Protein AF-A0A699Q9P1-F1 (afdb_monomer_lite)

Radius of gyration: 49.8 Å; chains: 1; bounding box: 109×55×122 Å

Secondary structure (DSSP, 8-state):
--HHHHHHHHHHHHHHHHHHHHHHHHHHHHHHHHHHHHHHHHHHHHHHHHHHHHHHHHHHHHHHHHHHHHH-HHHHHHHHHHHHHHHHHHHHHHHHHHHHHHHHHHHHHHHHHHHHHHHHHHHT--S---GGGSTT--THHHHHHHHHHHHHTT---HHHHHHHH-TTHHHHHHHHS--GGG--------PPPPPP---------------PPP------PPPPPPP-

Structure (mmCIF, N/CA/C/O backbone):
data_AF-A0A699Q9P1-F1
#
_entry.id   AF-A0A699Q9P1-F1
#
loop_
_atom_site.group_PDB
_atom_site.id
_atom_site.type_symbol
_atom_site.label_atom_id
_atom_site.label_alt_id
_atom_site.label_comp_id
_atom_site.label_asym_id
_atom_site.label_entity_id
_atom_site.label_seq_id
_atom_site.pdbx_PDB_ins_code
_atom_site.Cartn_x
_atom_site.Cartn_y
_atom_site.Cartn_z
_atom_site.occupancy
_atom_site.B_iso_or_equiv
_atom_site.auth_seq_id
_atom_site.auth_comp_id
_atom_site.auth_asym_id
_atom_site.auth_atom_id
_atom_site.pdbx_PDB_model_num
ATOM 1 N N . MET A 1 1 ? 78.194 -7.731 -48.688 1.00 74.50 1 MET A N 1
ATOM 2 C CA . MET A 1 1 ? 76.832 -7.588 -48.138 1.00 74.50 1 MET A CA 1
ATOM 3 C C . MET A 1 1 ? 76.188 -8.948 -48.194 1.00 74.50 1 MET A C 1
ATOM 5 O O . MET A 1 1 ? 76.372 -9.632 -49.192 1.00 74.50 1 MET A O 1
ATOM 9 N N . ASP A 1 2 ? 75.537 -9.348 -47.113 1.00 91.62 2 ASP A N 1
ATOM 10 C CA . ASP A 1 2 ? 74.905 -10.655 -47.005 1.00 91.62 2 ASP A CA 1
ATOM 11 C C . ASP A 1 2 ? 73.548 -10.631 -47.725 1.00 91.62 2 ASP A C 1
ATOM 13 O O . ASP A 1 2 ? 72.682 -9.820 -47.394 1.00 91.62 2 ASP A O 1
ATOM 17 N N . VAL A 1 3 ? 73.399 -11.457 -48.761 1.00 90.62 3 VAL A N 1
ATOM 18 C CA . VAL A 1 3 ? 72.190 -11.511 -49.599 1.00 90.62 3 VAL A CA 1
ATOM 19 C C . VAL A 1 3 ? 71.023 -12.133 -48.826 1.00 90.62 3 VAL A C 1
ATOM 21 O O . VAL A 1 3 ? 69.879 -11.730 -49.026 1.00 90.62 3 VAL A O 1
ATOM 24 N N . GLU A 1 4 ? 71.303 -13.045 -47.892 1.00 93.81 4 GLU A N 1
ATOM 25 C CA . GLU A 1 4 ? 70.278 -13.689 -47.063 1.00 93.81 4 GLU A CA 1
ATOM 26 C C . GLU A 1 4 ? 69.641 -12.694 -46.084 1.00 93.81 4 GLU A C 1
ATOM 28 O O . GLU A 1 4 ? 68.440 -12.746 -45.815 1.00 93.81 4 GLU A O 1
ATOM 33 N N . LEU A 1 5 ? 70.429 -11.727 -45.601 1.00 93.56 5 LEU A N 1
ATOM 34 C CA . LEU A 1 5 ? 69.945 -10.682 -44.702 1.00 93.56 5 LEU A CA 1
ATOM 35 C C . LEU A 1 5 ? 68.975 -9.714 -45.401 1.00 93.56 5 LEU A C 1
ATOM 37 O O . LEU A 1 5 ? 68.011 -9.261 -44.781 1.00 93.56 5 LEU A O 1
ATOM 41 N N . LEU A 1 6 ? 69.211 -9.410 -46.682 1.00 92.81 6 LEU A N 1
ATOM 42 C CA . LEU A 1 6 ? 68.336 -8.538 -47.470 1.00 92.81 6 LEU A CA 1
ATOM 43 C C . LEU A 1 6 ? 66.999 -9.226 -47.793 1.00 92.81 6 LEU A C 1
ATOM 45 O O . LEU A 1 6 ? 65.947 -8.625 -47.584 1.00 92.81 6 LEU A O 1
ATOM 49 N N . ASP A 1 7 ? 67.029 -10.502 -48.196 1.00 95.25 7 ASP A N 1
ATOM 50 C CA . ASP A 1 7 ? 65.813 -11.298 -48.442 1.00 95.25 7 ASP A CA 1
ATOM 51 C C . ASP A 1 7 ? 64.940 -11.414 -47.181 1.00 95.25 7 ASP A C 1
ATOM 53 O O . ASP A 1 7 ? 63.718 -11.236 -47.225 1.00 95.25 7 ASP A O 1
ATOM 57 N N . LEU A 1 8 ? 65.565 -11.628 -46.017 1.00 95.31 8 LEU A N 1
ATOM 58 C CA . LEU A 1 8 ? 64.851 -11.673 -44.744 1.00 95.31 8 LEU A CA 1
ATOM 59 C C . LEU A 1 8 ? 64.181 -10.333 -44.412 1.00 95.31 8 LEU A C 1
ATOM 61 O O . LEU A 1 8 ? 63.031 -10.323 -43.965 1.00 95.31 8 LEU A O 1
ATOM 65 N N . HIS A 1 9 ? 64.875 -9.214 -44.626 1.00 94.56 9 HIS A N 1
ATOM 66 C CA . HIS A 1 9 ? 64.332 -7.880 -44.380 1.00 94.56 9 HIS A CA 1
ATOM 67 C C . HIS A 1 9 ? 63.106 -7.600 -45.256 1.00 94.56 9 HIS A C 1
ATOM 69 O O . HIS A 1 9 ? 62.054 -7.210 -44.740 1.00 94.56 9 HIS A O 1
ATOM 75 N N . ASP A 1 10 ? 63.202 -7.872 -46.556 1.00 95.25 10 ASP A N 1
ATOM 76 C CA . ASP A 1 10 ? 62.109 -7.641 -47.501 1.00 95.25 10 ASP A CA 1
ATOM 77 C C . ASP A 1 10 ? 60.904 -8.537 -47.193 1.00 95.25 10 ASP A C 1
ATOM 79 O O . ASP A 1 10 ? 59.753 -8.089 -47.220 1.00 95.25 10 ASP A O 1
ATOM 83 N N . ARG A 1 11 ? 61.149 -9.788 -46.786 1.00 96.94 11 ARG A N 1
ATOM 84 C CA . ARG A 1 11 ? 60.097 -10.706 -46.334 1.00 96.94 11 ARG A CA 1
ATOM 85 C C . ARG A 1 11 ? 59.413 -10.225 -45.058 1.00 96.94 11 ARG A C 1
ATOM 87 O O . ARG A 1 11 ? 58.190 -10.339 -44.945 1.00 96.94 11 ARG A O 1
ATOM 94 N N . CYS A 1 12 ? 60.174 -9.710 -44.095 1.00 96.94 12 CYS A N 1
ATOM 95 C CA . CYS A 1 12 ? 59.629 -9.117 -42.875 1.00 96.94 12 CYS A CA 1
ATOM 96 C C . CYS A 1 12 ? 58.781 -7.882 -43.195 1.00 96.94 12 CYS A C 1
ATOM 98 O O . CYS A 1 12 ? 57.658 -7.780 -42.701 1.00 96.94 12 CYS A O 1
ATOM 100 N N . TYR A 1 13 ? 59.257 -7.004 -44.079 1.00 96.44 13 TYR A N 1
ATOM 101 C CA . TYR A 1 13 ? 58.511 -5.827 -44.518 1.00 96.44 13 TYR A CA 1
ATOM 102 C C . TYR A 1 13 ? 57.201 -6.205 -45.227 1.00 96.44 13 TYR A C 1
ATOM 104 O O . TYR A 1 13 ? 56.139 -5.686 -44.887 1.00 96.44 13 TYR A O 1
ATOM 112 N N . ALA A 1 14 ? 57.233 -7.174 -46.146 1.00 96.38 14 ALA A N 1
ATOM 113 C CA . ALA A 1 14 ? 56.033 -7.646 -46.836 1.00 96.38 14 ALA A CA 1
ATOM 114 C C . ALA A 1 14 ? 54.988 -8.222 -45.864 1.00 96.38 14 ALA A C 1
ATOM 116 O O . ALA A 1 14 ? 53.796 -7.937 -45.990 1.00 96.38 14 ALA A O 1
ATOM 117 N N . ARG A 1 15 ? 55.420 -8.997 -44.859 1.00 97.12 15 ARG A N 1
ATOM 118 C CA . ARG A 1 15 ? 54.525 -9.504 -43.805 1.00 97.12 15 ARG A CA 1
ATOM 119 C C . ARG A 1 15 ? 53.929 -8.372 -42.975 1.00 97.12 15 ARG A C 1
ATOM 121 O O . ARG A 1 15 ? 52.737 -8.421 -42.682 1.00 97.12 15 ARG A O 1
ATOM 128 N N . GLN A 1 16 ? 54.730 -7.364 -42.636 1.00 97.62 16 GLN A N 1
ATOM 129 C CA . GLN A 1 16 ? 54.267 -6.206 -41.879 1.00 97.62 16 GLN A CA 1
ATOM 130 C C . GLN A 1 16 ? 53.155 -5.463 -42.627 1.00 97.62 16 GLN A C 1
ATOM 132 O O . GLN A 1 16 ? 52.097 -5.223 -42.056 1.00 97.62 16 GLN A O 1
ATOM 137 N N . VAL A 1 17 ? 53.334 -5.204 -43.926 1.00 97.19 17 VAL A N 1
ATOM 138 C CA . VAL A 1 17 ? 52.323 -4.529 -44.758 1.00 97.19 17 VAL A CA 1
ATOM 139 C C . VAL A 1 17 ? 51.002 -5.307 -44.796 1.00 97.19 17 VAL A C 1
ATOM 141 O O . VAL A 1 17 ? 49.931 -4.705 -44.741 1.00 97.19 17 VAL A O 1
ATOM 144 N N . VAL A 1 18 ? 51.047 -6.642 -44.863 1.00 97.25 18 VAL A N 1
ATOM 145 C CA . VAL A 1 18 ? 49.830 -7.475 -44.826 1.00 97.25 18 VAL A CA 1
ATOM 146 C C . VAL A 1 18 ? 49.111 -7.345 -43.482 1.00 97.25 18 VAL A C 1
ATOM 148 O O . VAL A 1 18 ? 47.893 -7.168 -43.464 1.00 97.25 18 VAL A O 1
ATOM 151 N N . VAL A 1 19 ? 49.849 -7.392 -42.369 1.00 97.50 19 VAL A N 1
ATOM 152 C CA . VAL A 1 19 ? 49.277 -7.244 -41.021 1.00 97.50 19 VAL A CA 1
ATOM 153 C C . VAL A 1 19 ? 48.689 -5.847 -40.824 1.00 97.50 19 VAL A C 1
ATOM 155 O O . VAL A 1 19 ? 47.551 -5.731 -40.378 1.00 97.50 19 VAL A O 1
ATOM 158 N N . ASP A 1 20 ? 49.410 -4.794 -41.206 1.00 97.44 20 ASP A N 1
ATOM 159 C CA . ASP A 1 20 ? 48.948 -3.409 -41.064 1.00 97.44 20 ASP A CA 1
ATOM 160 C C . ASP A 1 20 ? 47.673 -3.154 -41.875 1.00 97.44 20 ASP A C 1
ATOM 162 O O . ASP A 1 20 ? 46.752 -2.485 -41.402 1.00 97.44 20 ASP A O 1
ATOM 166 N N . ASN A 1 21 ? 47.577 -3.729 -43.077 1.00 97.56 21 ASN A N 1
ATOM 167 C CA . ASN A 1 21 ? 46.376 -3.639 -43.901 1.00 97.56 21 ASN A CA 1
ATOM 168 C C . ASN A 1 21 ? 45.180 -4.365 -43.267 1.00 97.56 21 ASN A C 1
ATOM 170 O O . ASN A 1 21 ? 44.088 -3.792 -43.241 1.00 97.56 21 ASN A O 1
ATOM 174 N N . ASP A 1 22 ? 45.370 -5.575 -42.722 1.00 97.81 22 ASP A N 1
ATOM 175 C CA . ASP A 1 22 ? 44.305 -6.301 -42.008 1.00 97.81 22 ASP A CA 1
ATOM 176 C C . ASP A 1 22 ? 43.838 -5.520 -40.770 1.00 97.81 22 ASP A C 1
ATOM 178 O O . ASP A 1 22 ? 42.641 -5.311 -40.565 1.00 97.81 22 ASP A O 1
ATOM 182 N N . VAL A 1 23 ? 44.779 -4.990 -39.982 1.00 97.75 23 VAL A N 1
ATOM 183 C CA . VAL A 1 23 ? 44.477 -4.167 -38.802 1.00 97.75 23 VAL A CA 1
ATOM 184 C C . VAL A 1 23 ? 43.730 -2.891 -39.191 1.00 97.75 23 VAL A C 1
ATOM 186 O O . VAL A 1 23 ? 42.748 -2.530 -38.538 1.00 97.75 23 VAL A O 1
ATOM 189 N N . ASN A 1 24 ? 44.143 -2.206 -40.258 1.00 97.81 24 ASN A N 1
ATOM 190 C CA . ASN A 1 24 ? 43.491 -0.984 -40.730 1.00 97.81 24 ASN A CA 1
ATOM 191 C C . ASN A 1 24 ? 42.065 -1.257 -41.234 1.00 97.81 24 ASN A C 1
ATOM 193 O O . ASN A 1 24 ? 41.146 -0.501 -40.918 1.00 97.81 24 ASN A O 1
ATOM 197 N N . MET A 1 25 ? 41.856 -2.357 -41.962 1.00 98.25 25 MET A N 1
ATOM 198 C CA . MET A 1 25 ? 40.530 -2.786 -42.415 1.00 98.25 25 MET A CA 1
ATOM 199 C C . MET A 1 25 ? 39.596 -3.038 -41.226 1.00 98.25 25 MET A C 1
ATOM 201 O O . MET A 1 25 ? 38.548 -2.399 -41.128 1.00 98.25 25 MET A O 1
ATOM 205 N N . ARG A 1 26 ? 40.020 -3.859 -40.258 1.00 98.50 26 ARG A N 1
ATOM 206 C CA . ARG A 1 26 ? 39.240 -4.133 -39.037 1.00 98.50 26 ARG A CA 1
ATOM 207 C C . ARG A 1 26 ? 38.979 -2.874 -38.212 1.00 98.50 26 ARG A C 1
ATOM 209 O O . ARG A 1 26 ? 37.912 -2.720 -37.626 1.00 98.50 26 ARG A O 1
ATOM 216 N N . SER A 1 27 ? 39.937 -1.947 -38.176 1.00 98.12 27 SER A N 1
ATOM 217 C CA . SER A 1 27 ? 39.783 -0.668 -37.470 1.00 98.12 27 SER A CA 1
ATOM 218 C C . SER A 1 27 ? 38.699 0.209 -38.100 1.00 98.12 27 SER A C 1
ATOM 220 O O . SER A 1 27 ? 37.955 0.877 -37.379 1.00 98.12 27 SER A O 1
ATOM 222 N N . ARG A 1 28 ? 38.567 0.198 -39.433 1.00 98.25 28 ARG A N 1
ATOM 223 C CA . ARG A 1 28 ? 37.491 0.914 -40.139 1.00 98.25 28 ARG A CA 1
ATOM 224 C C . ARG A 1 28 ? 36.128 0.296 -39.858 1.00 98.25 28 ARG A C 1
ATOM 226 O O . ARG A 1 28 ? 35.207 1.035 -39.522 1.00 98.25 28 ARG A O 1
ATOM 233 N N . GLU A 1 29 ? 36.023 -1.028 -39.914 1.00 98.44 29 GLU A N 1
ATOM 234 C CA . GLU A 1 29 ? 34.788 -1.748 -39.573 1.00 98.44 29 GLU A CA 1
ATOM 235 C C . GLU A 1 29 ? 34.356 -1.448 -38.131 1.00 98.44 29 GLU A C 1
ATOM 237 O O . GLU A 1 29 ? 33.208 -1.082 -37.875 1.00 98.44 29 GLU A O 1
ATOM 242 N N . LEU A 1 30 ? 35.296 -1.501 -37.182 1.00 98.19 30 LEU A N 1
ATOM 243 C CA . LEU A 1 30 ? 35.035 -1.154 -35.787 1.00 98.19 30 LEU A CA 1
ATOM 244 C C . LEU A 1 30 ? 34.560 0.298 -35.640 1.00 98.19 30 LEU A C 1
ATOM 246 O O . LEU A 1 30 ? 33.628 0.574 -34.883 1.00 98.19 30 LEU A O 1
ATOM 250 N N . LEU A 1 31 ? 35.166 1.236 -36.372 1.00 98.38 31 LEU A N 1
ATOM 251 C CA . LEU A 1 31 ? 34.758 2.639 -36.352 1.00 98.38 31 LEU A CA 1
ATOM 252 C C . LEU A 1 31 ? 33.330 2.830 -36.881 1.00 98.38 31 LEU A C 1
ATOM 254 O O . LEU A 1 31 ? 32.576 3.635 -36.329 1.00 98.38 31 LEU A O 1
ATOM 258 N N . GLU A 1 32 ? 32.941 2.104 -37.927 1.00 98.56 32 GLU A N 1
ATOM 259 C CA . GLU A 1 32 ? 31.573 2.117 -38.451 1.00 98.56 32 GLU A CA 1
ATOM 260 C C . GLU A 1 32 ? 30.573 1.568 -37.430 1.00 98.56 32 GLU A C 1
ATOM 262 O O . GLU A 1 32 ? 29.550 2.209 -37.167 1.00 98.56 32 GLU A O 1
ATOM 267 N N . VAL A 1 33 ? 30.903 0.457 -36.765 1.00 98.50 33 VAL A N 1
ATOM 268 C CA . VAL A 1 33 ? 30.086 -0.107 -35.679 1.00 98.50 33 VAL A CA 1
ATOM 269 C C . VAL A 1 33 ? 29.934 0.892 -34.529 1.00 98.50 33 VAL A C 1
ATOM 271 O O . VAL A 1 33 ? 28.819 1.122 -34.061 1.00 98.50 33 VAL A O 1
ATOM 274 N N . ILE A 1 34 ? 31.013 1.558 -34.107 1.00 98.31 34 ILE A N 1
ATOM 275 C CA . ILE A 1 34 ? 30.968 2.579 -33.046 1.00 98.31 34 ILE A CA 1
ATOM 276 C C . ILE A 1 34 ? 30.070 3.756 -33.445 1.00 98.31 34 ILE A C 1
ATOM 278 O O . ILE A 1 34 ? 29.298 4.255 -32.621 1.00 98.31 34 ILE A O 1
ATOM 282 N N . LYS A 1 35 ? 30.146 4.216 -34.699 1.00 98.44 35 LYS A N 1
ATOM 283 C CA . LYS A 1 35 ? 29.272 5.287 -35.203 1.00 98.44 35 LYS A CA 1
ATOM 284 C C . LYS A 1 35 ? 27.804 4.864 -35.178 1.00 98.44 35 LYS A C 1
ATOM 286 O O . LYS A 1 35 ? 26.968 5.652 -34.737 1.00 98.44 35 LYS A O 1
ATOM 291 N N . LYS A 1 36 ? 27.503 3.628 -35.584 1.00 98.56 36 LYS A N 1
ATOM 292 C CA . LYS A 1 36 ? 26.145 3.071 -35.550 1.00 98.56 36 LYS A CA 1
ATOM 293 C C . LYS A 1 36 ? 25.604 2.986 -34.120 1.00 98.56 36 LYS A C 1
ATOM 295 O O . LYS A 1 36 ? 24.548 3.551 -33.843 1.00 98.56 36 LYS A O 1
ATOM 300 N N . LEU A 1 37 ? 26.364 2.389 -33.200 1.00 98.44 37 LEU A N 1
ATOM 301 C CA . LEU A 1 37 ? 25.985 2.267 -31.787 1.00 98.44 37 LEU A CA 1
ATOM 302 C C . LEU A 1 37 ? 25.763 3.631 -31.126 1.00 98.44 37 LEU A C 1
ATOM 304 O O . LEU A 1 37 ? 24.833 3.799 -30.343 1.00 98.44 37 LEU A O 1
ATOM 308 N N . ARG A 1 38 ? 26.574 4.638 -31.470 1.00 98.50 38 ARG A N 1
ATOM 309 C CA . ARG A 1 38 ? 26.368 6.014 -30.996 1.00 98.50 38 ARG A CA 1
ATOM 310 C C . ARG A 1 38 ? 25.023 6.581 -31.456 1.00 98.50 38 ARG A C 1
ATOM 312 O O . ARG A 1 38 ? 24.367 7.274 -30.681 1.00 98.50 38 ARG A O 1
ATOM 319 N N . GLY A 1 39 ? 24.627 6.310 -32.699 1.00 98.19 39 GLY A N 1
ATOM 320 C CA . GLY A 1 39 ? 23.322 6.701 -33.231 1.00 98.19 39 GLY A CA 1
ATOM 321 C C . GLY A 1 39 ? 22.175 6.049 -32.459 1.00 98.19 39 GLY A C 1
ATOM 322 O O . GLY A 1 39 ? 21.309 6.754 -31.945 1.00 98.19 39 GLY A O 1
ATOM 323 N N . GLU A 1 40 ? 22.217 4.725 -32.307 1.00 98.44 40 GLU A N 1
ATOM 324 C CA . GLU A 1 40 ? 21.208 3.951 -31.567 1.00 98.44 40 GLU A CA 1
ATOM 325 C C . GLU A 1 40 ? 21.092 4.408 -30.107 1.00 98.44 40 GLU A C 1
ATOM 327 O O . GLU A 1 40 ? 19.994 4.643 -29.604 1.00 98.44 40 GLU A O 1
ATOM 332 N N . PHE A 1 41 ? 22.225 4.639 -29.444 1.00 98.38 41 PHE A N 1
ATOM 333 C CA . PHE A 1 41 ? 22.256 5.127 -28.069 1.00 98.38 41 PHE A CA 1
ATOM 334 C C . PHE A 1 41 ? 21.595 6.505 -27.909 1.00 98.38 41 PHE A C 1
ATOM 336 O O . PHE A 1 41 ? 20.854 6.732 -26.953 1.00 98.38 41 PHE A O 1
ATOM 343 N N . ASN A 1 42 ? 21.810 7.423 -28.856 1.00 98.25 42 ASN A N 1
ATOM 344 C CA . ASN A 1 42 ? 21.140 8.725 -28.837 1.00 98.25 42 ASN A CA 1
ATOM 345 C C . ASN A 1 42 ? 19.620 8.594 -29.018 1.00 98.25 42 ASN A C 1
ATOM 347 O O . ASN A 1 42 ? 18.873 9.335 -28.380 1.00 98.25 42 ASN A O 1
ATOM 351 N N . VAL A 1 43 ? 19.156 7.654 -29.848 1.00 98.50 43 VAL A N 1
ATOM 352 C CA . VAL A 1 43 ? 17.720 7.377 -30.021 1.00 98.50 43 VAL A CA 1
ATOM 353 C C . VAL A 1 43 ? 17.110 6.867 -28.716 1.00 98.50 43 VAL A C 1
ATOM 355 O O . VAL A 1 43 ? 16.107 7.421 -28.269 1.00 98.50 43 VAL A O 1
ATOM 358 N N . ILE A 1 44 ? 17.743 5.885 -28.065 1.00 98.44 44 ILE A N 1
ATOM 359 C CA . ILE A 1 44 ? 17.278 5.340 -26.777 1.00 98.44 44 ILE A CA 1
ATOM 360 C C . ILE A 1 44 ? 17.207 6.445 -25.720 1.00 98.44 44 ILE A C 1
ATOM 362 O O . ILE A 1 44 ? 16.182 6.602 -25.063 1.00 98.44 44 ILE A O 1
ATOM 366 N N . ARG A 1 45 ? 18.252 7.273 -25.612 1.00 98.38 45 ARG A N 1
ATOM 367 C CA . ARG A 1 45 ? 18.282 8.408 -24.681 1.00 98.38 45 ARG A CA 1
ATOM 368 C C . ARG A 1 45 ? 17.152 9.409 -24.936 1.00 98.38 45 ARG A C 1
ATOM 370 O O . ARG A 1 45 ? 16.592 9.963 -23.996 1.00 98.38 45 ARG A O 1
ATOM 377 N N . ASN A 1 46 ? 16.838 9.703 -26.195 1.00 98.56 46 ASN A N 1
ATOM 378 C CA . ASN A 1 46 ? 15.752 10.628 -26.528 1.00 98.56 46 ASN A CA 1
ATOM 379 C C . ASN A 1 46 ? 14.384 10.041 -26.171 1.00 98.56 46 ASN A C 1
ATOM 381 O O . ASN A 1 46 ? 13.542 10.752 -25.633 1.00 98.56 46 ASN A O 1
ATOM 385 N N . MET A 1 47 ? 14.191 8.749 -26.432 1.00 98.50 47 MET A N 1
ATOM 386 C CA . MET A 1 47 ? 12.979 8.025 -26.059 1.00 98.50 47 MET A CA 1
ATOM 387 C C . MET A 1 47 ? 12.785 7.987 -24.537 1.00 98.50 47 MET A C 1
ATOM 389 O O . MET A 1 47 ? 11.675 8.195 -24.058 1.00 98.50 47 MET A O 1
ATOM 393 N N . GLU A 1 48 ? 13.858 7.766 -23.775 1.00 98.44 48 GLU A N 1
ATOM 394 C CA . GLU A 1 48 ? 13.821 7.769 -22.309 1.00 98.44 48 GLU A CA 1
ATOM 395 C C . GLU A 1 48 ? 13.401 9.133 -21.751 1.00 98.44 48 GLU A C 1
ATOM 397 O O . GLU A 1 48 ? 12.500 9.193 -20.918 1.00 98.44 48 GLU A O 1
ATOM 402 N N . ARG A 1 49 ? 13.961 10.227 -22.284 1.00 98.62 49 ARG A N 1
ATOM 403 C CA . ARG A 1 49 ? 13.558 11.590 -21.903 1.00 98.62 49 ARG A CA 1
ATOM 404 C C . ARG A 1 49 ? 12.089 11.875 -22.209 1.00 98.62 49 ARG A C 1
ATOM 406 O O . ARG A 1 49 ? 11.380 12.383 -21.351 1.00 98.62 49 ARG A O 1
ATOM 413 N N . ALA A 1 50 ? 11.615 11.495 -23.396 1.00 98.56 50 ALA A N 1
ATOM 414 C CA . ALA A 1 50 ? 10.210 11.675 -23.763 1.00 98.56 50 ALA A CA 1
ATOM 415 C C . ALA A 1 50 ? 9.264 10.906 -22.821 1.00 98.56 50 ALA A C 1
ATOM 417 O O . ALA A 1 50 ? 8.226 11.424 -22.415 1.00 98.56 50 ALA A O 1
ATOM 418 N N . ARG A 1 51 ? 9.642 9.684 -22.426 1.00 98.25 51 ARG A N 1
ATOM 419 C CA . ARG A 1 51 ? 8.882 8.888 -21.456 1.00 98.25 51 ARG A CA 1
ATOM 420 C C . ARG A 1 51 ? 8.880 9.524 -20.064 1.00 98.25 51 ARG A C 1
ATOM 422 O O . ARG A 1 51 ? 7.859 9.489 -19.387 1.00 98.25 51 ARG A O 1
ATOM 429 N N . GLU A 1 52 ? 10.008 10.073 -19.622 1.00 98.38 52 GLU A N 1
ATOM 430 C CA . GLU A 1 52 ? 10.108 10.764 -18.333 1.00 98.38 52 GLU A CA 1
ATOM 431 C C . GLU A 1 52 ? 9.195 11.997 -18.285 1.00 98.38 52 GLU A C 1
ATOM 433 O O . GLU A 1 52 ? 8.446 12.167 -17.324 1.00 98.38 52 GLU A O 1
ATOM 438 N N . GLU A 1 53 ? 9.169 12.791 -19.356 1.00 98.44 53 GLU A N 1
ATOM 439 C CA . GLU A 1 53 ? 8.259 13.934 -19.500 1.00 98.44 53 GLU A CA 1
ATOM 440 C C . GLU A 1 53 ? 6.778 13.510 -19.482 1.00 98.44 53 GLU A C 1
ATOM 442 O O . GLU A 1 53 ? 5.954 14.153 -18.826 1.00 98.44 53 GLU A O 1
ATOM 447 N N . GLU A 1 54 ? 6.419 12.407 -20.148 1.00 98.44 54 GLU A N 1
ATOM 448 C CA . GLU A 1 54 ? 5.057 11.858 -20.111 1.00 98.44 54 GLU A CA 1
ATOM 449 C C . GLU A 1 54 ? 4.666 11.393 -18.699 1.00 98.44 54 GLU A C 1
ATOM 451 O O . GLU A 1 54 ? 3.581 11.725 -18.211 1.00 98.44 54 GLU A O 1
ATOM 456 N N . CYS A 1 55 ? 5.558 10.668 -18.017 1.00 98.19 55 CYS A N 1
ATOM 457 C CA . CYS A 1 55 ? 5.362 10.229 -16.635 1.00 98.19 55 CYS A CA 1
ATOM 458 C C . CYS A 1 55 ? 5.158 11.415 -15.686 1.00 98.19 55 CYS A C 1
ATOM 460 O O . CYS A 1 55 ? 4.267 11.377 -14.835 1.00 98.19 55 CYS A O 1
ATOM 462 N N . GLU A 1 56 ? 5.950 12.474 -15.842 1.00 98.38 56 GLU A N 1
ATOM 463 C CA . GLU A 1 56 ? 5.819 13.701 -15.062 1.00 98.38 56 GLU A CA 1
ATOM 464 C C . GLU A 1 56 ? 4.464 14.376 -15.313 1.00 98.38 56 GLU A C 1
ATOM 466 O O . GLU A 1 56 ? 3.739 14.713 -14.374 1.00 98.38 56 GLU A O 1
ATOM 471 N N . GLY A 1 5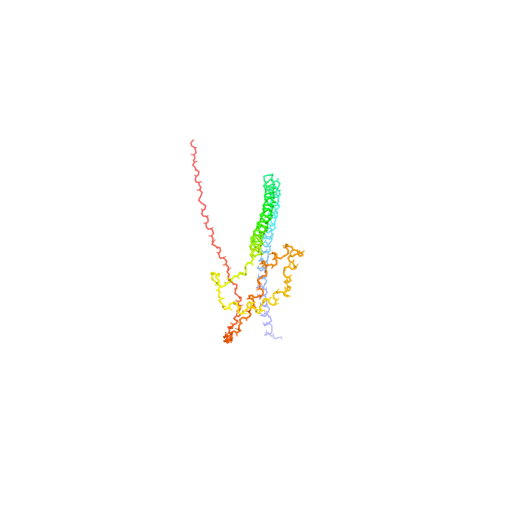7 ? 4.059 14.485 -16.581 1.00 98.19 57 GLY A N 1
ATOM 472 C CA . GLY A 1 57 ? 2.751 15.018 -16.956 1.00 98.19 57 GLY A CA 1
ATOM 473 C C . GLY A 1 57 ? 1.587 14.213 -16.369 1.00 98.19 57 GLY A C 1
ATOM 474 O O . GLY A 1 57 ? 0.598 14.792 -15.913 1.00 98.19 57 GLY A O 1
ATOM 475 N N . LEU A 1 58 ? 1.692 12.882 -16.340 1.00 98.44 58 LEU A N 1
ATOM 476 C CA . LEU A 1 58 ? 0.700 12.013 -15.702 1.00 98.44 58 LEU A 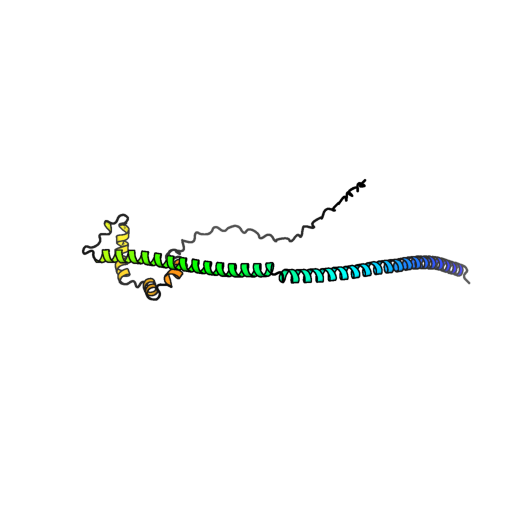CA 1
ATOM 477 C C . LEU A 1 58 ? 0.672 12.192 -14.182 1.00 98.44 58 LEU A C 1
ATOM 479 O O . LEU A 1 58 ? -0.417 12.257 -13.612 1.00 98.44 58 LEU A O 1
ATOM 483 N N . ARG A 1 59 ? 1.831 12.329 -13.527 1.00 98.19 59 ARG A N 1
ATOM 484 C CA . ARG A 1 59 ? 1.912 12.579 -12.081 1.00 98.19 59 ARG A CA 1
ATOM 485 C C . ARG A 1 59 ? 1.169 13.855 -11.700 1.00 98.19 59 ARG A C 1
ATOM 487 O O . ARG A 1 59 ? 0.290 13.806 -10.842 1.00 98.19 59 ARG A O 1
ATOM 494 N N . VAL A 1 60 ? 1.444 14.956 -12.399 1.00 98.69 60 VAL A N 1
ATOM 495 C CA . VAL A 1 60 ? 0.775 16.246 -12.167 1.00 98.69 60 VAL A CA 1
ATOM 496 C C . VAL A 1 60 ? -0.741 16.140 -12.378 1.00 98.69 60 VAL A C 1
ATOM 498 O O . VAL A 1 60 ? -1.513 16.678 -11.586 1.00 98.69 60 VAL A O 1
ATOM 501 N N . LYS A 1 61 ? -1.201 15.408 -13.403 1.00 98.50 61 LYS A N 1
ATOM 502 C CA . LYS A 1 61 ? -2.640 15.172 -13.631 1.00 98.50 61 LYS A CA 1
ATOM 503 C C . LYS A 1 61 ? -3.288 14.372 -12.500 1.00 98.50 61 LYS A C 1
ATOM 505 O O . LYS A 1 61 ? -4.386 14.721 -12.074 1.00 98.50 61 LYS A O 1
ATOM 510 N N . CYS A 1 62 ? -2.626 13.324 -12.014 1.00 98.56 62 CYS A N 1
ATOM 511 C CA . CYS A 1 62 ? -3.111 12.532 -10.884 1.00 98.56 62 CYS A CA 1
ATOM 512 C C . CYS A 1 62 ? -3.209 13.374 -9.608 1.00 98.56 62 CYS A C 1
ATOM 514 O O . CYS A 1 62 ? -4.224 13.318 -8.919 1.00 98.56 62 CYS A O 1
ATOM 516 N N . GLU A 1 63 ? -2.193 14.187 -9.314 1.00 98.44 63 GLU A N 1
ATOM 517 C CA . GLU A 1 63 ? -2.214 15.107 -8.174 1.00 98.44 63 GLU A CA 1
ATOM 518 C C . GLU A 1 63 ? -3.364 16.113 -8.295 1.00 98.44 63 GLU A C 1
ATOM 520 O O . GLU A 1 63 ? -4.148 16.268 -7.358 1.00 98.44 63 GLU A O 1
ATOM 525 N N . ALA A 1 64 ? -3.545 16.726 -9.468 1.00 98.62 64 ALA A N 1
ATOM 526 C CA . ALA A 1 64 ? -4.656 17.638 -9.718 1.00 98.62 64 ALA A CA 1
ATOM 527 C C . ALA A 1 64 ? -6.020 16.959 -9.496 1.00 98.62 64 ALA A C 1
ATOM 529 O O . ALA A 1 64 ? -6.845 17.484 -8.745 1.00 98.62 64 ALA A O 1
ATOM 530 N N . ALA A 1 65 ? -6.231 15.766 -10.060 1.00 98.38 65 ALA A N 1
A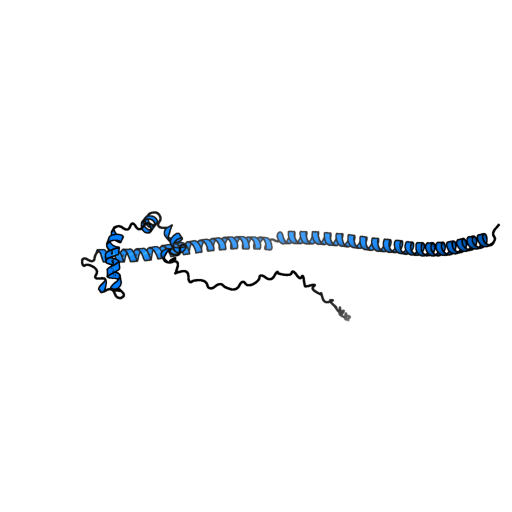TOM 531 C CA . ALA A 1 65 ? -7.470 15.005 -9.898 1.00 98.38 65 ALA A CA 1
ATOM 532 C C . ALA A 1 65 ? -7.740 14.621 -8.433 1.00 98.38 65 ALA A C 1
ATOM 534 O O . ALA A 1 65 ? -8.879 14.697 -7.973 1.00 98.38 65 ALA A O 1
ATOM 535 N N . MET A 1 66 ? -6.702 14.266 -7.668 1.00 97.44 66 MET A N 1
ATOM 536 C CA . MET A 1 66 ? -6.831 14.002 -6.232 1.00 97.44 66 MET A CA 1
ATOM 537 C C . MET A 1 66 ? -7.250 15.258 -5.467 1.00 97.44 66 MET A C 1
ATOM 539 O O . MET A 1 66 ? -8.168 15.193 -4.652 1.00 97.44 66 MET A O 1
ATOM 543 N N . THR A 1 67 ? -6.651 16.415 -5.763 1.00 98.38 67 THR A N 1
ATOM 544 C CA . THR A 1 67 ? -7.061 17.673 -5.117 1.00 98.38 67 THR A CA 1
ATOM 545 C C . THR A 1 67 ? -8.483 18.092 -5.489 1.00 98.38 67 THR A C 1
ATOM 547 O O . THR A 1 67 ? -9.189 18.663 -4.661 1.00 98.38 67 THR A O 1
ATOM 550 N N . GLU A 1 68 ? -8.934 17.811 -6.713 1.00 98.25 68 GLU A N 1
ATOM 551 C CA . GLU A 1 68 ? -10.316 18.045 -7.137 1.00 98.25 68 GLU A CA 1
ATOM 552 C C . GLU A 1 68 ? -11.285 17.112 -6.404 1.00 98.25 68 GLU A C 1
ATOM 554 O O . GLU A 1 68 ? -12.301 17.564 -5.871 1.00 98.25 68 GLU A O 1
ATOM 559 N N . PHE A 1 69 ? -10.939 15.828 -6.296 1.00 97.06 69 PHE A N 1
ATOM 560 C CA . PHE A 1 69 ? -11.710 14.848 -5.537 1.00 97.06 69 PHE A CA 1
ATOM 561 C C . PHE A 1 69 ? -11.826 15.228 -4.055 1.00 97.06 69 PHE A C 1
ATOM 563 O O . PHE A 1 69 ? -12.902 15.114 -3.474 1.00 97.06 69 PHE A O 1
ATOM 570 N N . GLU A 1 70 ? -10.757 15.733 -3.439 1.00 97.00 70 GLU A N 1
ATOM 571 C CA . GLU A 1 70 ? -10.787 16.202 -2.049 1.00 97.00 70 GLU A CA 1
ATOM 572 C C . GLU A 1 70 ? -11.650 17.448 -1.847 1.00 97.00 70 GLU A C 1
ATOM 574 O O . GLU A 1 70 ? -12.262 17.604 -0.791 1.00 97.00 70 GLU A O 1
ATOM 579 N N . LYS A 1 71 ? -11.741 18.314 -2.859 1.00 97.81 71 LYS A N 1
ATOM 580 C CA . LYS A 1 71 ? -12.624 19.490 -2.853 1.00 97.81 71 LYS A CA 1
ATOM 581 C C . LYS A 1 71 ? -14.078 19.148 -3.167 1.00 97.81 71 LYS A C 1
ATOM 583 O O . LYS A 1 71 ? -14.945 20.010 -3.024 1.00 97.81 71 LYS A O 1
ATOM 588 N N . ASN A 1 72 ? -14.370 17.922 -3.601 1.00 98.38 72 ASN A N 1
ATOM 589 C CA . ASN A 1 72 ? -15.728 17.506 -3.908 1.00 98.38 72 ASN A CA 1
ATOM 590 C C . ASN A 1 72 ? -16.605 17.603 -2.649 1.00 98.38 72 ASN A C 1
ATOM 592 O O . ASN A 1 72 ? -16.373 16.913 -1.655 1.00 98.38 72 ASN A O 1
ATOM 596 N N . LEU A 1 73 ? -17.650 18.433 -2.710 1.00 98.25 73 LEU A N 1
ATOM 597 C CA . LEU A 1 73 ? -18.538 18.696 -1.573 1.00 98.25 73 LEU A CA 1
ATOM 598 C C . LEU A 1 73 ? -19.178 17.423 -1.004 1.00 98.25 73 LEU A C 1
ATOM 600 O O . LEU A 1 73 ? -19.405 17.344 0.200 1.00 98.25 73 LEU A O 1
ATOM 604 N N . VAL A 1 74 ? -19.433 16.407 -1.836 1.00 98.31 74 VAL A N 1
ATOM 605 C CA . VAL A 1 74 ? -19.975 15.116 -1.386 1.00 98.31 74 VAL A CA 1
ATOM 606 C C . VAL A 1 74 ? -18.947 14.364 -0.544 1.00 98.31 74 VAL A C 1
ATOM 608 O O . VAL A 1 74 ? -19.299 13.816 0.498 1.00 98.31 74 VAL A O 1
ATOM 611 N N . VAL A 1 75 ? -17.676 14.361 -0.957 1.00 97.38 75 VAL A N 1
ATOM 612 C CA . VAL A 1 75 ? -16.578 13.735 -0.202 1.00 97.38 75 VAL A CA 1
ATOM 613 C C . VAL A 1 75 ? -16.351 14.471 1.115 1.00 97.38 75 VAL A C 1
ATOM 615 O O . VAL A 1 75 ? -16.206 13.822 2.150 1.00 97.38 75 VAL A O 1
ATOM 618 N N . VAL A 1 76 ? -16.377 15.806 1.103 1.00 97.56 76 VAL A N 1
ATOM 619 C CA . VAL A 1 76 ? -16.263 16.633 2.316 1.00 97.56 76 VAL A CA 1
ATOM 620 C C . VAL A 1 76 ? -17.413 16.339 3.280 1.00 97.56 76 VAL A C 1
ATOM 622 O O . VAL A 1 76 ? -17.164 15.947 4.419 1.00 97.56 76 VAL A O 1
ATOM 625 N N . ALA A 1 77 ? -18.661 16.404 2.812 1.00 98.12 77 ALA A N 1
ATOM 626 C CA . ALA A 1 77 ? -19.835 16.110 3.632 1.00 98.12 77 ALA A CA 1
ATOM 627 C C . ALA A 1 77 ? -19.827 14.668 4.168 1.00 98.12 77 ALA A C 1
ATOM 629 O O . ALA A 1 77 ? -20.252 14.411 5.294 1.00 98.12 77 ALA A O 1
ATOM 630 N N . LEU A 1 78 ? -19.333 13.703 3.386 1.00 98.31 78 LEU A N 1
ATOM 631 C CA . LEU A 1 78 ? -19.166 12.325 3.841 1.00 98.31 78 LEU A CA 1
ATOM 632 C C . LEU A 1 78 ? -18.108 12.223 4.948 1.00 98.31 78 LEU A C 1
ATOM 634 O O . LEU A 1 78 ? -18.355 11.561 5.955 1.00 98.31 78 LEU A O 1
ATOM 638 N N . ARG A 1 79 ? -16.956 12.888 4.796 1.00 97.50 79 ARG A N 1
ATOM 639 C CA . ARG A 1 79 ? -15.902 12.936 5.825 1.00 97.50 79 ARG A CA 1
ATOM 640 C C . ARG A 1 79 ? -16.415 13.566 7.120 1.00 97.50 79 ARG A C 1
ATOM 642 O O . ARG A 1 79 ? -16.159 13.020 8.190 1.00 97.50 79 ARG A O 1
ATOM 649 N N . GLU A 1 80 ? -17.182 14.648 7.031 1.00 98.44 80 GLU A N 1
ATOM 650 C CA . GLU A 1 80 ? -17.826 15.284 8.187 1.00 98.44 80 GLU A CA 1
ATOM 651 C C . GLU A 1 80 ? -18.812 14.338 8.880 1.00 98.44 80 GLU A C 1
ATOM 653 O O . GLU A 1 80 ? -18.738 14.156 10.093 1.00 98.44 80 GLU A O 1
ATOM 658 N N . LYS A 1 81 ? -19.680 13.652 8.124 1.00 98.44 81 LYS A N 1
ATOM 659 C CA . LYS A 1 81 ? -20.607 12.652 8.686 1.00 98.44 81 LYS A CA 1
ATOM 660 C C . LYS A 1 81 ? -19.877 11.507 9.384 1.00 98.44 81 LYS A C 1
ATOM 662 O O . LYS A 1 81 ? -20.287 11.096 10.466 1.00 98.44 81 LYS A O 1
ATOM 667 N N . ILE A 1 82 ? -18.788 11.007 8.796 1.00 98.06 82 ILE A N 1
ATOM 668 C CA . ILE A 1 82 ? -17.942 9.978 9.418 1.00 98.06 82 ILE A CA 1
ATOM 669 C C . ILE A 1 82 ? -17.341 10.500 10.727 1.00 98.06 82 ILE A C 1
ATOM 671 O O . ILE A 1 82 ? -17.304 9.769 11.717 1.00 98.06 82 ILE A O 1
ATOM 675 N N . PHE A 1 83 ? -16.891 11.755 10.755 1.00 98.00 83 PHE A N 1
ATOM 676 C CA . PHE A 1 83 ? -16.348 12.368 11.962 1.00 98.00 83 PHE A CA 1
ATOM 677 C C . PHE A 1 83 ? -17.403 12.484 13.072 1.00 98.00 83 PHE A C 1
ATOM 679 O O . PHE A 1 83 ? -17.140 12.050 14.194 1.00 98.00 83 PHE A O 1
ATOM 686 N N . VAL A 1 84 ? -18.605 12.973 12.752 1.00 98.56 84 VAL A N 1
ATOM 687 C CA . VAL A 1 84 ? -19.732 13.074 13.698 1.00 98.56 84 VAL A CA 1
ATOM 688 C C . VAL A 1 84 ? -20.092 11.699 14.268 1.00 98.56 84 VAL A C 1
ATOM 690 O O . VAL A 1 84 ? -20.063 11.509 15.485 1.00 98.56 84 VAL A O 1
ATOM 693 N N . LEU A 1 85 ? -20.299 10.700 13.405 1.00 98.50 85 LEU A N 1
ATOM 694 C CA . LEU A 1 85 ? -20.591 9.328 13.836 1.00 98.50 85 LEU A CA 1
ATOM 695 C C . LEU A 1 85 ? -19.477 8.748 14.721 1.00 98.50 85 LEU A C 1
ATOM 697 O O . LEU A 1 85 ? -19.748 8.073 15.710 1.00 98.50 85 LEU A O 1
ATOM 701 N N . SER A 1 86 ? -18.210 9.028 14.404 1.00 97.50 86 SER A N 1
ATOM 702 C CA . SER A 1 86 ? -17.069 8.584 15.215 1.00 97.50 86 SER A CA 1
ATOM 703 C C . SER A 1 86 ? -17.094 9.184 16.625 1.00 97.50 86 SER A C 1
ATOM 705 O O . SER A 1 86 ? -16.778 8.492 17.598 1.00 97.50 86 SER A O 1
ATOM 707 N N . THR A 1 87 ? -17.496 10.450 16.767 1.00 98.00 87 THR A N 1
ATOM 708 C CA . THR A 1 87 ? -17.654 11.086 18.083 1.00 98.00 87 THR A CA 1
ATOM 709 C C . THR A 1 87 ? -18.838 10.524 18.869 1.00 98.00 87 THR A C 1
ATOM 711 O O . THR A 1 87 ? -18.662 10.189 20.040 1.00 98.00 87 THR A O 1
ATOM 714 N N . GLU A 1 88 ? -19.988 10.307 18.226 1.00 98.31 88 GLU A N 1
ATOM 715 C CA . GLU A 1 88 ? -21.177 9.706 18.851 1.00 98.31 88 GLU A CA 1
ATOM 716 C C . GLU A 1 88 ? -20.895 8.284 19.352 1.00 98.31 88 GLU A C 1
ATOM 718 O O . GLU A 1 88 ? -21.220 7.931 20.485 1.00 98.31 88 GLU A O 1
ATOM 723 N N . VAL A 1 89 ? -20.204 7.464 18.553 1.00 98.06 89 VAL A N 1
ATOM 724 C CA . VAL A 1 89 ? -19.804 6.106 18.955 1.00 98.06 89 VAL A CA 1
ATOM 725 C C . VAL A 1 89 ? -18.905 6.130 20.195 1.00 98.06 89 VAL A C 1
ATOM 727 O O . VAL A 1 89 ? -19.062 5.291 21.087 1.00 98.06 89 VAL A O 1
ATOM 730 N N . LYS A 1 90 ? -17.972 7.088 20.292 1.00 97.88 90 LYS A N 1
ATOM 731 C CA . LYS A 1 90 ? -17.123 7.247 21.486 1.00 97.88 90 LYS A CA 1
ATOM 732 C C . LYS A 1 90 ? -17.939 7.657 22.709 1.00 97.88 90 LYS A C 1
ATOM 734 O O . LYS A 1 90 ? -17.707 7.114 23.787 1.00 97.88 90 LYS A O 1
ATOM 739 N N . GLU A 1 91 ? -18.898 8.563 22.552 1.00 98.19 91 GLU A N 1
ATOM 740 C CA . GLU A 1 91 ? -19.792 8.974 23.635 1.00 98.19 91 GLU A CA 1
ATOM 741 C C . GLU A 1 91 ? -20.660 7.808 24.122 1.00 98.19 91 GLU A C 1
ATOM 743 O O . GLU A 1 91 ? -20.696 7.516 25.318 1.00 98.19 91 GLU A O 1
ATOM 748 N N . HIS A 1 92 ? -21.292 7.071 23.207 1.00 97.88 92 HIS A N 1
ATOM 749 C CA . HIS A 1 92 ? -22.084 5.890 23.548 1.00 97.88 92 HIS A CA 1
ATOM 750 C C . HIS A 1 92 ? -21.259 4.822 24.261 1.00 97.88 92 HIS A C 1
ATOM 752 O O . HIS A 1 92 ? -21.740 4.219 25.222 1.00 97.88 92 HIS A O 1
ATOM 758 N N . LYS A 1 93 ? -20.004 4.618 23.846 1.00 97.81 93 LYS A N 1
ATOM 759 C CA . LYS A 1 93 ? -19.083 3.713 24.536 1.00 97.81 93 LYS A CA 1
ATOM 760 C C . LYS A 1 93 ? -18.837 4.154 25.982 1.00 97.81 93 LYS A C 1
ATOM 762 O O . LYS A 1 93 ? -18.964 3.336 26.889 1.00 97.81 93 LYS A O 1
ATOM 767 N N . LEU A 1 94 ? -18.535 5.431 26.211 1.00 97.19 94 LEU A N 1
ATOM 768 C CA . LEU A 1 94 ? -18.331 5.965 27.563 1.00 97.19 94 LEU A CA 1
ATOM 769 C C . LEU A 1 94 ? -19.609 5.890 28.412 1.00 97.19 94 LEU A C 1
ATOM 771 O O . LEU A 1 94 ? -19.549 5.586 29.604 1.00 97.19 94 LEU A O 1
ATOM 775 N N . ASN A 1 95 ? -20.774 6.122 27.805 1.00 97.88 95 ASN A N 1
ATOM 776 C CA . ASN A 1 95 ? -22.068 5.982 28.471 1.00 97.88 95 ASN A CA 1
ATOM 777 C C . ASN A 1 95 ? -22.341 4.528 28.878 1.00 97.88 95 ASN A C 1
ATOM 779 O O . ASN A 1 95 ? -22.793 4.282 29.996 1.00 97.88 95 ASN A O 1
ATOM 783 N N . LEU A 1 96 ? -22.006 3.557 28.024 1.00 97.56 96 LEU A N 1
ATOM 784 C CA . LEU A 1 96 ? -22.097 2.135 28.351 1.00 97.56 96 LEU A CA 1
ATOM 785 C C . LEU A 1 96 ? -21.169 1.756 29.514 1.00 97.56 96 LEU A C 1
ATOM 787 O O . LEU A 1 96 ? -21.617 1.112 30.460 1.00 97.56 96 LEU A O 1
ATOM 791 N N . GLU A 1 97 ? -19.909 2.196 29.489 1.00 97.06 97 GLU A N 1
ATOM 792 C CA . GLU A 1 97 ? -18.949 1.961 30.580 1.00 97.06 97 GLU A CA 1
ATOM 793 C C . GLU A 1 97 ? -19.442 2.557 31.910 1.00 97.06 97 GLU A C 1
ATOM 795 O O . GLU A 1 97 ? -19.360 1.908 32.957 1.00 97.06 97 GLU A O 1
ATOM 800 N N . ARG A 1 98 ? -20.034 3.759 31.873 1.00 97.56 98 ARG A N 1
ATOM 801 C CA . ARG A 1 98 ? -20.665 4.393 33.040 1.00 97.56 98 ARG A CA 1
ATOM 802 C C . ARG A 1 98 ? -21.840 3.571 33.573 1.00 97.56 98 ARG A C 1
ATOM 804 O O . ARG A 1 98 ? -21.912 3.340 34.778 1.00 97.56 98 ARG A O 1
ATOM 811 N N . MET A 1 99 ? -22.746 3.122 32.702 1.00 96.50 99 MET A N 1
ATOM 812 C CA . MET A 1 99 ? -23.891 2.293 33.102 1.00 96.50 99 MET A CA 1
ATOM 813 C C . MET A 1 99 ? -23.443 0.966 33.716 1.00 96.50 99 MET A C 1
ATOM 815 O O . MET A 1 99 ? -23.982 0.552 34.741 1.00 96.50 99 MET A O 1
ATOM 819 N N . MET A 1 100 ? -22.429 0.318 33.135 1.00 94.88 100 MET A N 1
ATOM 820 C CA . MET A 1 100 ? -21.854 -0.905 33.697 1.00 94.88 100 MET A CA 1
ATOM 821 C C . MET A 1 100 ? -21.298 -0.667 35.102 1.00 94.88 100 MET A C 1
ATOM 823 O O . MET A 1 100 ? -21.581 -1.450 36.009 1.00 94.88 100 MET A O 1
ATOM 827 N N . LEU A 1 101 ? -20.578 0.436 35.314 1.00 95.00 101 LEU A N 1
ATOM 828 C CA . LEU A 1 101 ? -20.042 0.782 36.628 1.00 95.00 101 LEU A CA 1
ATOM 829 C C . LEU A 1 101 ? -21.147 1.029 37.669 1.00 95.00 101 LEU A C 1
ATOM 831 O O . LEU A 1 101 ? -21.055 0.522 38.785 1.00 95.00 101 LEU A O 1
ATOM 835 N N . GLU A 1 102 ? -22.203 1.768 37.325 1.00 94.44 102 GLU A N 1
ATOM 836 C CA . GLU A 1 102 ? -23.342 1.983 38.232 1.00 94.44 102 GLU A CA 1
ATOM 837 C C . GLU A 1 102 ? -24.101 0.683 38.522 1.00 94.44 102 GLU A C 1
ATOM 839 O O . GLU A 1 102 ? -24.446 0.411 39.671 1.00 94.44 102 GLU A O 1
ATOM 844 N N . SER A 1 103 ? -24.284 -0.183 37.519 1.00 90.94 103 SER A N 1
ATOM 845 C CA . SER A 1 103 ? -24.902 -1.498 37.727 1.00 90.94 103 SER A CA 1
ATOM 846 C C . SER A 1 103 ? -24.102 -2.349 38.717 1.00 90.94 103 SER A C 1
ATOM 848 O O . SER A 1 103 ? -24.674 -2.970 39.612 1.00 90.94 103 SER A O 1
ATOM 850 N N . GLN A 1 104 ? -22.771 -2.303 38.630 1.00 92.44 104 GLN A N 1
ATOM 851 C CA . GLN A 1 104 ? -21.888 -2.993 39.557 1.00 92.44 104 GLN A CA 1
ATOM 852 C C . GLN A 1 104 ? -22.038 -2.446 40.982 1.00 92.44 104 GLN A C 1
ATOM 854 O O . GLN A 1 104 ? -22.140 -3.230 41.926 1.00 92.44 104 GLN A O 1
ATOM 859 N N . LYS A 1 105 ? -22.102 -1.117 41.144 1.00 94.00 105 LYS A N 1
ATOM 860 C CA . LYS A 1 105 ? -22.337 -0.482 42.449 1.00 94.00 105 LYS A CA 1
ATOM 861 C C . LYS A 1 105 ? -23.674 -0.907 43.049 1.00 94.00 105 LYS A C 1
ATOM 863 O O . LYS A 1 105 ? -23.713 -1.278 44.217 1.00 94.00 105 LYS A O 1
ATOM 868 N N . LEU A 1 106 ? -24.752 -0.902 42.263 1.00 95.44 106 LEU A N 1
ATOM 869 C CA . LEU A 1 106 ? -26.079 -1.316 42.728 1.00 95.44 106 LEU A CA 1
ATOM 870 C C . LEU A 1 106 ? -26.093 -2.778 43.184 1.00 95.44 106 LEU A C 1
ATOM 872 O O . LEU A 1 106 ? -26.633 -3.078 44.248 1.00 95.44 106 LEU A O 1
ATOM 876 N N . VAL A 1 107 ? -25.451 -3.676 42.430 1.00 91.25 107 VAL A N 1
ATOM 877 C CA . VAL A 1 107 ? -25.301 -5.087 42.820 1.00 91.25 107 VAL A CA 1
ATOM 878 C C . VAL A 1 107 ? -24.528 -5.210 44.135 1.00 91.25 107 VAL A C 1
ATOM 880 O O . VAL A 1 107 ? -24.967 -5.921 45.039 1.00 91.25 107 VAL A O 1
ATOM 883 N N . SER A 1 108 ? -23.411 -4.493 44.286 1.00 92.12 108 SER A N 1
ATOM 884 C CA . SER A 1 108 ? -22.638 -4.478 45.533 1.00 92.12 108 SER A CA 1
ATOM 885 C C . SER A 1 108 ? -23.453 -3.961 46.722 1.00 92.12 108 SER A C 1
ATOM 887 O O . SER A 1 108 ? -23.447 -4.595 47.778 1.00 92.12 108 SER A O 1
ATOM 889 N N . SER A 1 109 ? -24.198 -2.867 46.549 1.00 89.31 109 SER A N 1
ATOM 890 C CA . SER A 1 109 ? -25.062 -2.295 47.588 1.00 89.31 109 SER A CA 1
ATOM 891 C C . SER A 1 109 ? -26.194 -3.239 47.993 1.00 89.31 109 SER A C 1
ATOM 893 O O . SER A 1 109 ? -26.457 -3.391 49.183 1.00 89.31 109 SER A O 1
ATOM 895 N N . ALA A 1 110 ? -26.834 -3.919 47.037 1.00 91.44 110 ALA A N 1
ATOM 896 C CA . ALA A 1 110 ? -27.887 -4.893 47.325 1.00 91.44 110 ALA A CA 1
ATOM 897 C C . ALA A 1 110 ? -27.356 -6.087 48.138 1.00 91.44 110 ALA A C 1
ATOM 899 O O . ALA A 1 110 ? -27.968 -6.488 49.128 1.00 91.44 110 ALA A O 1
ATOM 900 N N . ILE A 1 111 ? -26.182 -6.616 47.770 1.00 91.50 111 ILE A N 1
ATOM 901 C CA . ILE A 1 111 ? -25.516 -7.692 48.523 1.00 91.50 111 ILE A CA 1
ATOM 902 C C . ILE A 1 111 ? -25.184 -7.232 49.947 1.00 91.50 111 ILE A C 1
ATOM 904 O O . ILE A 1 111 ? -25.372 -7.994 50.897 1.00 91.50 111 ILE A O 1
ATOM 908 N N . LEU A 1 112 ? -24.680 -6.004 50.104 1.00 92.12 112 LEU A N 1
ATOM 909 C CA . LEU A 1 112 ? -24.352 -5.443 51.413 1.00 92.12 112 LEU A CA 1
ATOM 910 C C . LEU A 1 112 ? -25.605 -5.283 52.282 1.00 92.12 112 LEU A C 1
ATOM 912 O O . LEU A 1 112 ? -25.604 -5.719 53.430 1.00 92.12 112 LEU A O 1
ATOM 916 N N . TYR A 1 113 ? -26.682 -4.731 51.722 1.00 91.75 113 TYR A N 1
ATOM 917 C CA . TYR A 1 113 ? -27.949 -4.534 52.423 1.00 91.75 113 TYR A CA 1
ATOM 918 C C . TYR A 1 113 ? -28.542 -5.852 52.942 1.00 91.75 113 TYR A C 1
ATOM 920 O O . TYR A 1 113 ? -28.899 -5.942 54.116 1.00 91.75 113 TYR A O 1
ATOM 928 N N . GLU A 1 114 ? -28.587 -6.900 52.113 1.00 93.69 114 GLU A N 1
ATOM 929 C CA . GLU A 1 114 ? -29.090 -8.217 52.534 1.00 93.69 114 GLU A CA 1
ATOM 930 C C . GLU A 1 114 ? -28.243 -8.833 53.657 1.00 93.69 114 GLU A C 1
ATOM 932 O O . GLU A 1 114 ? -28.781 -9.451 54.578 1.00 93.69 114 GLU A O 1
ATOM 937 N N . ARG A 1 115 ? -26.920 -8.621 53.636 1.00 89.50 115 ARG A N 1
ATOM 938 C CA . ARG A 1 115 ? -26.037 -9.042 54.734 1.00 89.50 115 ARG A CA 1
ATOM 939 C C . ARG A 1 115 ? -26.339 -8.278 56.017 1.00 89.50 115 ARG A C 1
ATOM 941 O O . ARG A 1 115 ? -26.512 -8.915 57.050 1.00 89.50 115 ARG A O 1
ATOM 948 N N . CYS A 1 116 ? -26.432 -6.950 55.960 1.00 87.31 116 CYS A N 1
ATOM 949 C CA . CYS A 1 116 ? -26.769 -6.118 57.119 1.00 87.31 116 CYS A CA 1
ATOM 950 C C . CYS A 1 116 ? -28.105 -6.541 57.737 1.00 87.31 116 CYS A C 1
ATOM 952 O O . CYS A 1 116 ? -28.165 -6.822 58.930 1.00 87.31 116 CYS A O 1
ATOM 954 N N . ARG A 1 117 ? -29.139 -6.718 56.910 1.00 89.88 117 ARG A N 1
ATOM 955 C CA . ARG A 1 117 ? -30.449 -7.219 57.342 1.00 89.88 117 ARG A CA 1
ATOM 956 C C . ARG A 1 117 ? -30.358 -8.598 58.003 1.00 89.88 117 ARG A C 1
ATOM 958 O O . ARG A 1 117 ? -31.077 -8.874 58.961 1.00 89.88 117 ARG A O 1
ATOM 965 N N . ALA A 1 118 ? -29.520 -9.497 57.486 1.00 85.06 118 ALA A N 1
ATOM 966 C CA . ALA A 1 118 ? -29.307 -10.803 58.104 1.00 85.06 118 ALA A CA 1
ATOM 967 C C . ALA A 1 118 ? -28.621 -10.685 59.475 1.00 85.06 118 ALA A C 1
ATOM 969 O O . ALA A 1 118 ? -29.010 -11.396 60.398 1.00 85.06 118 ALA A O 1
ATOM 970 N N . TYR A 1 119 ? -27.651 -9.779 59.627 1.00 84.12 119 TYR A N 1
ATOM 971 C CA . TYR A 1 119 ? -26.995 -9.521 60.910 1.00 84.12 119 TYR A CA 1
ATOM 972 C C . TYR A 1 119 ? -27.947 -8.924 61.945 1.00 84.12 119 TYR A C 1
ATOM 974 O O . TYR A 1 119 ? -27.976 -9.426 63.063 1.00 84.12 119 TYR A O 1
ATOM 982 N N . GLU A 1 120 ? -28.766 -7.939 61.570 1.00 87.62 120 GLU A N 1
ATOM 983 C CA . GLU A 1 120 ? -29.794 -7.361 62.452 1.00 87.62 120 GLU A CA 1
ATOM 984 C C . GLU A 1 120 ? -30.741 -8.443 62.989 1.00 87.62 120 GLU A C 1
ATOM 986 O O . GLU A 1 120 ? -30.985 -8.547 64.190 1.00 87.62 120 GLU A O 1
ATOM 991 N N . LYS A 1 121 ? -31.196 -9.344 62.108 1.00 86.69 121 LYS A N 1
ATOM 992 C CA . LYS A 1 121 ? -32.026 -10.482 62.520 1.00 86.69 121 LYS A CA 1
ATOM 993 C C . LYS A 1 121 ? -31.329 -11.391 63.523 1.00 86.69 121 LYS A C 1
ATOM 995 O O . LYS A 1 121 ? -32.012 -11.935 64.378 1.00 86.69 121 LYS A O 1
ATOM 1000 N N . VAL A 1 122 ? -30.015 -11.589 63.399 1.00 78.81 122 VAL A N 1
ATOM 1001 C CA . VAL A 1 122 ? -29.223 -12.408 64.331 1.00 78.81 122 VAL A CA 1
ATOM 1002 C C . VAL A 1 122 ? -29.035 -11.689 65.666 1.00 78.81 122 VAL A C 1
ATOM 1004 O O . VAL A 1 122 ? -29.114 -12.341 66.703 1.00 78.81 122 VAL A O 1
ATOM 1007 N N . THR A 1 123 ? -28.831 -10.369 65.670 1.00 81.81 123 THR A N 1
ATOM 1008 C CA . THR A 1 123 ? -28.678 -9.593 66.912 1.00 81.81 123 THR A CA 1
ATOM 1009 C C . THR A 1 123 ? -29.966 -9.511 67.725 1.00 81.81 123 THR A C 1
ATOM 1011 O O . THR A 1 123 ? -29.901 -9.454 68.950 1.00 81.81 123 THR A O 1
ATOM 1014 N N . ASP A 1 124 ? -31.125 -9.570 67.069 1.00 88.75 124 ASP A N 1
ATOM 1015 C CA . ASP A 1 124 ? -32.432 -9.595 67.737 1.00 88.75 124 ASP A CA 1
ATOM 1016 C C . ASP A 1 124 ? -32.781 -10.970 68.341 1.00 88.75 124 ASP A C 1
ATOM 1018 O O . ASP A 1 124 ? -33.744 -11.098 69.107 1.00 88.75 124 ASP A O 1
ATOM 1022 N N . MET A 1 125 ? -32.017 -12.024 68.025 1.00 86.94 125 MET A N 1
ATOM 1023 C CA . MET A 1 125 ? -32.232 -13.351 68.606 1.00 86.94 125 MET A CA 1
ATOM 1024 C C . MET A 1 125 ? -31.752 -13.364 70.060 1.00 86.94 125 MET A C 1
ATOM 1026 O O . MET A 1 125 ? -30.565 -13.229 70.340 1.00 86.94 125 MET A O 1
ATOM 1030 N N . LYS A 1 126 ? -32.681 -13.564 71.002 1.00 84.56 126 LYS A N 1
ATOM 1031 C CA . LYS A 1 126 ? -32.359 -13.672 72.436 1.00 84.56 126 LYS A CA 1
ATOM 1032 C C . LYS A 1 126 ? -31.676 -14.988 72.817 1.00 84.56 126 LYS A C 1
ATOM 1034 O O . LYS A 1 126 ? -30.926 -15.016 73.789 1.00 84.56 126 LYS A O 1
ATOM 1039 N N . ASP A 1 127 ? -31.936 -16.053 72.063 1.00 84.12 127 ASP A N 1
ATOM 1040 C CA . ASP A 1 127 ? -31.381 -17.379 72.329 1.00 84.12 127 ASP A CA 1
ATOM 1041 C C . ASP A 1 127 ? -30.132 -17.638 71.468 1.00 84.12 127 ASP A C 1
ATOM 1043 O O . ASP A 1 127 ? -30.134 -17.308 70.277 1.00 84.12 127 ASP A O 1
ATOM 1047 N N . PRO A 1 128 ? -29.073 -18.266 72.022 1.00 81.06 128 PRO A N 1
ATOM 1048 C CA . PRO A 1 128 ? -27.872 -18.605 71.269 1.00 81.06 128 PRO A CA 1
ATOM 1049 C C . PRO A 1 128 ? -28.199 -19.430 70.021 1.00 81.06 128 PRO A C 1
ATOM 1051 O O . PRO A 1 128 ? -28.871 -20.461 70.093 1.00 81.06 128 PRO A O 1
ATOM 1054 N N . PHE A 1 129 ? -27.688 -18.996 68.870 1.00 77.75 129 PHE A N 1
ATOM 1055 C CA . PHE A 1 129 ? -27.931 -19.680 67.608 1.00 77.75 129 PHE A CA 1
ATOM 1056 C C . PHE A 1 129 ? -27.217 -21.043 67.576 1.00 77.75 129 PHE A C 1
ATOM 1058 O O . PHE A 1 129 ? -25.988 -21.123 67.507 1.00 77.75 129 PHE A O 1
ATOM 1065 N N . ASP A 1 130 ? -27.984 -22.135 67.622 1.00 84.31 130 ASP A N 1
ATOM 1066 C CA . ASP A 1 130 ? -27.441 -23.494 67.577 1.00 84.31 130 ASP A CA 1
ATOM 1067 C C . ASP A 1 130 ? -27.058 -23.889 66.142 1.00 84.31 130 ASP A C 1
ATOM 1069 O O . ASP A 1 130 ? -27.849 -24.455 65.381 1.00 84.31 130 ASP A O 1
ATOM 1073 N N . LEU A 1 131 ? -25.802 -23.608 65.778 1.00 81.19 131 LEU A N 1
ATOM 1074 C CA . LEU A 1 131 ? -25.226 -23.933 64.470 1.00 81.19 131 LEU A CA 1
ATOM 1075 C C . LEU A 1 131 ? -25.355 -25.419 64.097 1.00 81.19 131 LEU A C 1
ATOM 1077 O O . LEU A 1 131 ? -25.390 -25.736 62.909 1.00 81.19 131 LEU A O 1
ATOM 1081 N N . SER A 1 132 ? -25.481 -26.330 65.073 1.00 82.06 132 SER A N 1
ATOM 1082 C CA . SER A 1 132 ? -25.630 -27.765 64.797 1.00 82.06 132 SER A CA 1
ATOM 1083 C C . SER A 1 132 ? -26.921 -28.112 64.048 1.00 82.06 132 SER A C 1
ATOM 1085 O O . SER A 1 132 ? -26.993 -29.160 63.407 1.00 82.06 132 SER A O 1
ATOM 1087 N N . LYS A 1 133 ? -27.915 -27.213 64.070 1.00 85.12 133 LYS A N 1
ATOM 1088 C CA . LYS A 1 133 ? -29.203 -27.376 63.385 1.00 85.12 133 LYS A CA 1
ATOM 1089 C C . LYS A 1 133 ? -29.222 -26.809 61.965 1.00 85.12 133 LYS A C 1
ATOM 1091 O O . LYS A 1 133 ? -30.182 -27.048 61.232 1.00 85.12 133 LYS A O 1
ATOM 1096 N N . VAL A 1 134 ? -28.191 -26.074 61.542 1.00 83.12 134 VAL A N 1
ATOM 1097 C CA . VAL A 1 134 ? -28.128 -25.512 60.186 1.00 83.12 134 VAL A CA 1
ATOM 1098 C C . VAL A 1 134 ? -27.772 -26.608 59.189 1.00 83.12 134 VAL A C 1
ATOM 1100 O O . VAL A 1 134 ? -26.725 -27.250 59.275 1.00 83.12 134 VAL A O 1
ATOM 1103 N N . LYS A 1 135 ? -28.635 -26.813 58.192 1.00 84.38 135 LYS A N 1
ATOM 1104 C CA . LYS A 1 135 ? -28.406 -27.795 57.129 1.00 84.38 135 LYS A CA 1
ATOM 1105 C C . LYS A 1 135 ? -27.110 -27.465 56.377 1.00 84.38 135 LYS A C 1
ATOM 1107 O O . LYS A 1 135 ? -26.978 -26.388 55.809 1.00 84.38 135 LYS A O 1
ATOM 1112 N N . GLY A 1 136 ? -26.166 -28.408 56.371 1.00 84.06 136 GLY A N 1
ATOM 1113 C CA . GLY A 1 136 ? -24.838 -28.234 55.768 1.00 84.06 136 GLY A CA 1
ATOM 1114 C C . GLY A 1 136 ? -23.736 -27.827 56.752 1.00 84.06 136 GLY A C 1
ATOM 1115 O O . GLY A 1 136 ? -22.564 -27.830 56.376 1.00 84.06 136 GLY A O 1
ATOM 1116 N N . TYR A 1 137 ? -24.067 -27.552 58.016 1.00 79.94 137 TYR A N 1
ATOM 1117 C CA . TYR A 1 137 ? -23.065 -27.364 59.057 1.00 79.94 137 TYR A CA 1
ATOM 1118 C C . TYR A 1 137 ? -22.371 -28.697 59.374 1.00 79.94 137 TYR A C 1
ATOM 1120 O O . TYR A 1 137 ? -22.997 -29.661 59.815 1.00 79.94 137 TYR A O 1
ATOM 1128 N N . ARG A 1 138 ? -21.057 -28.772 59.141 1.00 83.69 138 ARG A N 1
ATOM 1129 C CA . ARG A 1 138 ? -20.229 -29.909 59.568 1.00 83.69 138 ARG A CA 1
ATOM 1130 C C . ARG A 1 138 ? -19.756 -29.685 60.999 1.00 83.69 138 ARG A C 1
ATOM 1132 O O . ARG A 1 138 ? -19.096 -28.692 61.283 1.00 83.69 138 ARG A O 1
ATOM 1139 N N . SER A 1 139 ? -19.995 -30.658 61.875 1.00 79.38 139 SER A N 1
ATOM 1140 C CA . SER A 1 139 ? -19.548 -30.629 63.276 1.00 79.38 139 SER A CA 1
ATOM 1141 C C . SER A 1 139 ? -18.032 -30.452 63.443 1.00 79.38 139 SER A C 1
ATOM 1143 O O . SER A 1 139 ? -17.597 -29.923 64.463 1.00 79.38 139 SER A O 1
ATOM 1145 N N . SER A 1 140 ? -17.226 -30.818 62.437 1.00 80.25 140 SER A N 1
ATOM 1146 C CA . SER A 1 140 ? -15.779 -30.563 62.417 1.00 80.25 140 SER A CA 1
ATOM 1147 C C . SER A 1 140 ? -15.427 -29.074 62.497 1.00 80.25 140 SER A C 1
ATOM 1149 O O . SER A 1 140 ? -14.417 -28.739 63.103 1.00 80.25 140 SER A O 1
ATOM 1151 N N . TYR A 1 141 ? -16.280 -28.180 61.983 1.00 69.06 141 TYR A N 1
ATOM 1152 C CA . TYR A 1 141 ? -16.071 -26.732 62.086 1.00 69.06 141 TYR A CA 1
ATOM 1153 C C . TYR A 1 141 ? -16.196 -26.207 63.515 1.00 69.06 141 TYR A C 1
ATOM 1155 O O . TYR A 1 141 ? -15.696 -25.126 63.803 1.00 69.06 141 TYR A O 1
ATOM 1163 N N . LYS A 1 142 ? -16.831 -26.954 64.429 1.00 71.44 142 LYS A N 1
ATOM 1164 C CA . LYS A 1 142 ? -17.027 -26.520 65.816 1.00 71.44 142 LYS A CA 1
ATOM 1165 C C . LYS A 1 142 ? -15.700 -26.364 66.558 1.00 71.44 142 LYS A C 1
ATOM 1167 O O . LYS A 1 142 ? -15.539 -25.384 67.275 1.00 71.44 142 LYS A O 1
ATOM 1172 N N . LYS A 1 143 ? -14.753 -27.295 66.360 1.00 69.56 143 LYS A N 1
ATOM 1173 C CA . LYS A 1 143 ? -13.417 -27.230 66.981 1.00 69.56 143 LYS A CA 1
ATOM 1174 C C . LYS A 1 14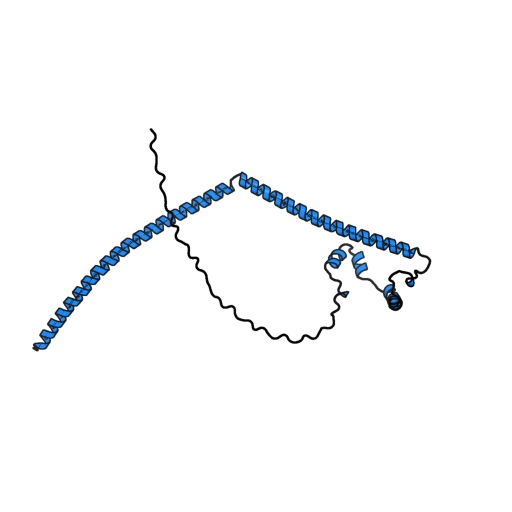3 ? -12.647 -25.994 66.514 1.00 69.56 143 LYS A C 1
ATOM 1176 O O . LYS A 1 143 ? -12.161 -25.247 67.359 1.00 69.56 143 LYS A O 1
ATOM 1181 N N . ASP A 1 144 ? -12.643 -25.748 65.206 1.00 61.44 144 ASP A N 1
ATOM 1182 C CA . ASP A 1 144 ? -11.969 -24.599 64.593 1.00 61.44 144 ASP A CA 1
ATOM 1183 C C . ASP A 1 144 ? -12.618 -23.267 65.008 1.00 61.44 144 ASP A C 1
ATOM 1185 O O . ASP A 1 144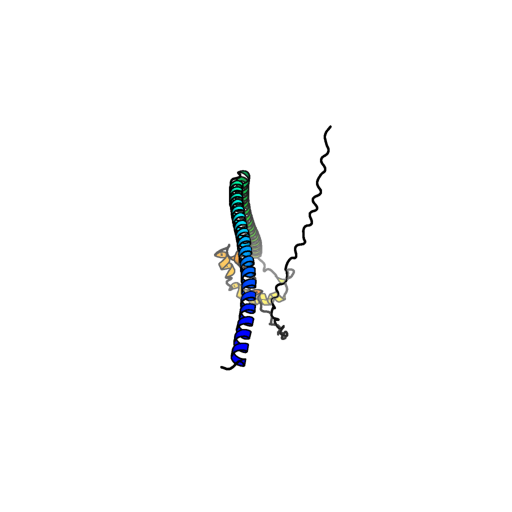 ? -11.919 -22.283 65.231 1.00 61.44 144 ASP A O 1
ATOM 1189 N N . TYR A 1 145 ? -13.945 -23.239 65.195 1.00 61.25 145 TYR A N 1
ATOM 1190 C CA . TYR A 1 145 ? -14.668 -22.038 65.624 1.00 61.25 145 TYR A CA 1
ATOM 1191 C C . TYR A 1 145 ? -14.326 -21.623 67.053 1.00 61.25 145 TYR A C 1
ATOM 1193 O O . TYR A 1 145 ? -14.105 -20.446 67.298 1.00 61.25 145 TYR A O 1
ATOM 1201 N N . THR A 1 146 ? -14.262 -22.556 68.010 1.00 60.38 146 THR A N 1
ATOM 1202 C CA . THR A 1 146 ? -13.906 -22.210 69.402 1.00 60.38 146 THR A CA 1
ATOM 1203 C C . THR A 1 146 ? -12.502 -21.624 69.525 1.00 60.38 146 THR A C 1
ATOM 1205 O O . THR A 1 146 ? -12.283 -20.772 70.378 1.00 60.38 146 THR A O 1
ATOM 1208 N N . GLN A 1 147 ? -11.569 -22.054 68.673 1.00 57.66 147 GLN A N 1
ATOM 1209 C CA . GLN A 1 147 ? -10.224 -21.488 68.620 1.00 57.66 147 GLN A CA 1
ATOM 1210 C C . GLN A 1 147 ? -10.227 -20.123 67.916 1.00 57.66 147 GLN A C 1
ATOM 1212 O O . GLN A 1 147 ? -9.695 -19.158 68.454 1.00 57.66 147 GLN A O 1
ATOM 1217 N N . ALA A 1 148 ? -10.914 -20.013 66.777 1.00 50.28 148 ALA A N 1
ATOM 1218 C CA . ALA A 1 148 ? -10.985 -18.783 65.996 1.00 50.28 148 ALA A CA 1
ATOM 1219 C C . ALA A 1 148 ? -11.833 -17.673 66.636 1.00 50.28 148 ALA A C 1
ATOM 1221 O O . ALA A 1 148 ? -11.615 -16.518 66.312 1.00 50.28 148 ALA A O 1
ATOM 1222 N N . ASN A 1 149 ? -12.795 -17.967 67.518 1.00 52.72 149 ASN A N 1
ATOM 1223 C CA . ASN A 1 149 ? -13.675 -16.951 68.116 1.00 52.72 149 ASN A CA 1
ATOM 1224 C C . ASN A 1 149 ? -12.914 -15.996 69.054 1.00 52.72 149 ASN A C 1
ATOM 1226 O O . ASN A 1 149 ? -13.224 -14.809 69.116 1.00 52.72 149 ASN A O 1
ATOM 1230 N N . ASN A 1 150 ? -11.884 -16.503 69.738 1.00 54.69 150 ASN A N 1
ATOM 1231 C CA . ASN A 1 150 ? -10.985 -15.671 70.541 1.00 54.69 150 ASN A CA 1
ATOM 1232 C C . ASN A 1 150 ? -10.111 -14.773 69.650 1.00 54.69 150 ASN A C 1
ATOM 1234 O O . ASN A 1 150 ? -9.913 -13.599 69.965 1.00 54.69 150 ASN A O 1
ATOM 1238 N N . ASP A 1 151 ? -9.666 -15.299 68.506 1.00 54.47 151 ASP A N 1
ATOM 1239 C CA . ASP A 1 151 ? -8.888 -14.540 67.525 1.00 54.47 151 ASP A CA 1
ATOM 1240 C C . ASP A 1 151 ? -9.763 -13.528 66.766 1.00 54.47 151 ASP A C 1
ATOM 1242 O O . ASP A 1 151 ? -9.322 -12.421 66.509 1.00 54.47 151 ASP A O 1
ATOM 1246 N N . PHE A 1 152 ? -11.024 -13.843 66.451 1.00 53.06 152 PHE A N 1
ATOM 1247 C CA . PHE A 1 152 ? -11.942 -12.954 65.723 1.00 53.06 152 PHE A CA 1
ATOM 1248 C C . PHE A 1 152 ? -12.370 -11.742 66.553 1.00 53.06 152 PHE A C 1
ATOM 1250 O O . PHE A 1 152 ? -12.504 -10.652 66.006 1.00 53.06 152 PHE A O 1
ATOM 1257 N N . ALA A 1 153 ? -12.557 -11.915 67.867 1.00 55.19 153 ALA A N 1
ATOM 1258 C CA . ALA A 1 153 ? -12.860 -10.814 68.783 1.00 55.19 153 ALA A CA 1
ATOM 1259 C C . ALA A 1 153 ? -11.701 -9.804 68.904 1.00 55.19 153 ALA A C 1
ATOM 1261 O O . ALA A 1 153 ? -11.917 -8.667 69.316 1.00 55.19 153 ALA A O 1
ATOM 1262 N N . THR A 1 154 ? -10.483 -10.212 68.536 1.00 53.88 154 THR A N 1
ATOM 1263 C CA . THR A 1 154 ? -9.275 -9.372 68.524 1.00 53.88 154 THR A CA 1
ATOM 1264 C C . THR A 1 154 ? -8.737 -9.100 67.117 1.00 53.88 154 THR A C 1
ATOM 1266 O O . THR A 1 154 ? -7.811 -8.305 66.958 1.00 53.88 154 THR A O 1
ATOM 1269 N N . ALA A 1 155 ? -9.320 -9.712 66.084 1.00 50.62 155 ALA A N 1
ATOM 1270 C CA . ALA A 1 155 ? -8.884 -9.569 64.708 1.00 50.62 155 ALA A CA 1
ATOM 1271 C C . ALA A 1 155 ? -9.362 -8.233 64.152 1.00 50.62 155 ALA A C 1
ATOM 1273 O O . ALA A 1 155 ? -10.529 -8.044 63.806 1.00 50.62 155 ALA A O 1
ATOM 1274 N N . THR A 1 156 ? -8.423 -7.311 63.999 1.00 57.34 156 THR A N 1
ATOM 1275 C CA . THR A 1 156 ? -8.605 -6.170 63.115 1.00 57.34 156 THR A CA 1
ATOM 1276 C C . THR A 1 156 ? -8.665 -6.699 61.684 1.00 57.34 156 THR A C 1
ATOM 1278 O O . THR A 1 156 ? -7.792 -7.457 61.256 1.00 57.34 156 THR A O 1
ATOM 1281 N N . PHE A 1 157 ? -9.701 -6.326 60.937 1.00 63.41 157 PHE A N 1
ATOM 1282 C CA . PHE A 1 157 ? -9.835 -6.661 59.523 1.00 63.41 157 PHE A CA 1
ATOM 1283 C C . PHE A 1 157 ? -9.412 -5.448 58.694 1.00 63.41 157 PHE A C 1
ATOM 1285 O O . PHE A 1 157 ? -10.271 -4.637 58.359 1.00 63.41 157 PHE A O 1
ATOM 1292 N N . PRO A 1 158 ? -8.129 -5.323 58.300 1.00 65.69 158 PRO A N 1
ATOM 1293 C CA . PRO A 1 158 ? -7.663 -4.161 57.549 1.00 65.69 158 PRO A CA 1
ATOM 1294 C C . PRO A 1 158 ? -8.461 -3.900 56.264 1.00 65.69 158 PRO A C 1
ATOM 1296 O O . PRO A 1 158 ? -8.568 -2.760 55.836 1.00 65.69 158 PRO A O 1
ATOM 1299 N N . TRP A 1 159 ? -9.075 -4.933 55.670 1.00 58.66 159 TRP A N 1
ATOM 1300 C CA . TRP A 1 159 ? -9.948 -4.777 54.501 1.00 58.66 159 TRP A CA 1
ATOM 1301 C C . TRP A 1 159 ? -11.265 -4.043 54.809 1.00 58.66 159 TRP A C 1
ATOM 1303 O O . TRP A 1 159 ? -11.807 -3.385 53.926 1.00 58.66 159 TRP A O 1
ATOM 1313 N N . LEU A 1 160 ? -11.791 -4.166 56.034 1.00 61.62 160 LEU A N 1
ATOM 1314 C CA . LEU A 1 160 ? -12.952 -3.407 56.503 1.00 61.62 160 LEU A CA 1
ATOM 1315 C C . LEU A 1 160 ? -12.555 -1.959 56.782 1.00 61.62 160 LEU A C 1
ATOM 1317 O O . LEU A 1 160 ? -13.276 -1.065 56.357 1.00 61.62 160 LEU A O 1
ATOM 1321 N N . ASP A 1 161 ? -11.395 -1.727 57.397 1.00 70.25 161 ASP A N 1
ATOM 1322 C CA . ASP A 1 161 ? -10.878 -0.371 57.630 1.00 70.25 161 ASP A CA 1
ATOM 1323 C C . ASP A 1 161 ? -10.616 0.366 56.303 1.00 70.25 161 ASP A C 1
ATOM 1325 O O . ASP A 1 161 ? -10.996 1.524 56.139 1.00 70.25 161 ASP A O 1
ATOM 1329 N N . GLU A 1 162 ? -10.048 -0.328 55.311 1.00 65.06 162 GLU A N 1
ATOM 1330 C CA . GLU A 1 162 ? -9.819 0.189 53.956 1.00 65.06 162 GLU A CA 1
ATOM 1331 C C . GLU A 1 162 ? -11.140 0.426 53.197 1.00 65.06 162 GLU A C 1
ATOM 1333 O O . GLU A 1 162 ? -11.273 1.423 52.489 1.00 65.06 162 GLU A O 1
ATOM 1338 N N . PHE A 1 163 ? -12.153 -0.430 53.393 1.00 64.38 163 PHE A N 1
ATOM 1339 C CA . PHE A 1 163 ? -13.498 -0.236 52.832 1.00 64.38 163 PHE A CA 1
ATOM 1340 C C . PHE A 1 163 ? -14.253 0.934 53.469 1.00 64.38 163 PHE A C 1
ATOM 1342 O O . PHE A 1 163 ? -14.982 1.641 52.776 1.00 64.38 163 PHE A O 1
ATOM 1349 N N . VAL A 1 164 ? -14.084 1.158 54.773 1.00 69.12 164 VAL A N 1
ATOM 1350 C CA . VAL A 1 164 ? -14.663 2.310 55.478 1.00 69.12 164 VAL A CA 1
ATOM 1351 C C . VAL A 1 164 ? -13.976 3.610 55.047 1.00 69.12 164 VAL A C 1
ATOM 1353 O O . VAL A 1 164 ? -14.648 4.632 54.921 1.00 69.12 164 VAL A O 1
ATOM 1356 N N . ALA A 1 165 ? -12.666 3.578 54.784 1.00 74.00 165 ALA A N 1
ATOM 1357 C CA . ALA A 1 165 ? -11.897 4.744 54.351 1.00 74.00 165 ALA A CA 1
ATOM 1358 C C . ALA A 1 165 ? -12.175 5.160 52.893 1.00 74.00 165 ALA A C 1
ATOM 1360 O O . ALA A 1 165 ? -12.212 6.354 52.599 1.00 74.00 165 ALA A O 1
ATOM 1361 N N . ASP A 1 166 ? -12.390 4.204 51.987 1.00 66.44 166 ASP A N 1
ATOM 1362 C CA . ASP A 1 166 ? -12.794 4.464 50.603 1.00 66.44 166 ASP A CA 1
ATOM 1363 C C . ASP A 1 166 ? -13.675 3.312 50.092 1.00 66.44 166 ASP A C 1
ATOM 1365 O O . ASP A 1 166 ? -13.156 2.291 49.653 1.00 66.44 166 ASP A O 1
ATOM 1369 N N . PRO A 1 167 ? -15.010 3.450 50.081 1.00 63.94 167 PRO A N 1
ATOM 1370 C CA . PRO A 1 167 ? -15.907 2.389 49.618 1.00 63.94 167 PRO A CA 1
ATOM 1371 C C . PRO A 1 167 ? -15.733 2.008 48.134 1.00 63.94 167 PRO A C 1
ATOM 1373 O O . PRO A 1 167 ? -16.224 0.961 47.705 1.00 63.94 167 PRO A O 1
ATOM 1376 N N . LEU A 1 168 ? -15.062 2.844 47.328 1.00 61.56 168 LEU A N 1
ATOM 1377 C CA . LEU A 1 168 ? -14.917 2.684 45.877 1.00 61.56 168 LEU A CA 1
ATOM 1378 C C . LEU A 1 168 ? -13.578 2.049 45.462 1.00 61.56 168 LEU A C 1
ATOM 1380 O O . LEU A 1 168 ? -13.508 1.423 44.397 1.00 61.56 168 LEU A O 1
ATOM 1384 N N . ALA A 1 169 ? -12.524 2.169 46.273 1.00 62.94 169 ALA A N 1
ATOM 1385 C CA . ALA A 1 169 ? -11.227 1.533 46.016 1.00 62.94 169 ALA A CA 1
ATOM 1386 C C . ALA A 1 169 ? -11.256 -0.015 46.085 1.00 62.94 169 ALA A C 1
ATOM 1388 O O . ALA A 1 169 ? -10.716 -0.660 45.173 1.00 62.94 169 ALA A O 1
ATOM 1389 N N . PRO A 1 170 ? -11.925 -0.656 47.066 1.00 61.09 170 PRO A N 1
ATOM 1390 C CA . PRO A 1 170 ? -11.922 -2.102 47.232 1.00 61.09 170 PRO A CA 1
ATOM 1391 C C . PRO A 1 170 ? -12.559 -2.828 46.059 1.00 61.09 170 PRO A C 1
ATOM 1393 O O . PRO A 1 170 ? -12.093 -3.896 45.698 1.00 61.09 170 PRO A O 1
ATOM 1396 N N . THR A 1 171 ? -13.583 -2.284 45.398 1.00 55.25 171 THR A N 1
ATOM 1397 C CA . THR A 1 171 ? -14.276 -3.018 44.325 1.00 55.25 171 THR A CA 1
ATOM 1398 C C . THR A 1 171 ? -13.401 -3.192 43.082 1.00 55.25 171 THR A C 1
ATOM 1400 O O . THR A 1 171 ? -13.412 -4.259 42.467 1.00 55.25 171 THR A O 1
ATOM 1403 N N . LYS A 1 172 ? -12.593 -2.180 42.731 1.00 58.59 172 LYS A N 1
ATOM 1404 C CA . LYS A 1 172 ? -11.608 -2.289 41.640 1.00 58.59 172 LYS A CA 1
ATOM 1405 C C . LYS A 1 172 ? -10.459 -3.222 42.022 1.00 58.59 172 LYS A C 1
ATOM 1407 O O . LYS A 1 172 ? -10.055 -4.053 41.213 1.00 58.59 172 LYS A O 1
ATOM 1412 N N . VAL A 1 173 ? -9.965 -3.129 43.257 1.00 61.72 173 VAL A N 1
ATOM 1413 C CA . VAL A 1 173 ? -8.845 -3.948 43.749 1.00 61.72 173 VAL A CA 1
ATOM 1414 C C . VAL A 1 173 ? -9.248 -5.415 43.952 1.00 61.72 173 VAL A C 1
ATOM 1416 O O . VAL A 1 173 ? -8.473 -6.300 43.598 1.00 61.72 173 VAL A O 1
ATOM 1419 N N . LEU A 1 174 ? -10.461 -5.696 44.438 1.00 57.25 174 LEU A N 1
ATOM 1420 C CA . LEU A 1 174 ? -10.993 -7.046 44.677 1.00 57.25 174 LEU A CA 1
ATOM 1421 C C . LEU A 1 174 ? -11.335 -7.795 43.384 1.00 57.25 174 LEU A C 1
ATOM 1423 O O . LEU A 1 174 ? -11.250 -9.019 43.361 1.00 57.25 174 LEU A O 1
ATOM 1427 N N . LEU A 1 175 ? -11.698 -7.092 42.305 1.00 58.12 175 LEU A N 1
ATOM 1428 C CA . LEU A 1 175 ? -11.911 -7.725 40.998 1.00 58.12 175 LEU A CA 1
ATOM 1429 C C . LEU A 1 175 ? -10.608 -7.969 40.225 1.00 58.12 175 LEU A C 1
ATOM 1431 O O . LEU A 1 175 ? -10.534 -8.925 39.456 1.00 58.12 175 LEU A O 1
ATOM 1435 N N . LEU A 1 176 ? -9.575 -7.144 40.430 1.00 62.38 176 LEU A N 1
ATOM 1436 C CA . LEU A 1 176 ? -8.259 -7.327 39.801 1.00 62.38 176 LEU A CA 1
ATOM 1437 C C . LEU A 1 176 ? -7.336 -8.277 40.578 1.00 62.38 176 LEU A C 1
ATOM 1439 O O . LEU A 1 176 ? -6.488 -8.933 39.971 1.00 62.38 176 LEU A O 1
ATOM 1443 N N . LYS A 1 177 ? -7.481 -8.387 41.903 1.00 52.97 177 LYS A N 1
ATOM 1444 C CA . LYS A 1 177 ? -6.686 -9.312 42.717 1.00 52.97 177 LYS A CA 1
ATOM 1445 C C . LYS A 1 177 ? -7.435 -10.619 42.938 1.00 52.97 177 LYS A C 1
ATOM 1447 O O . LYS A 1 177 ? -8.353 -10.710 43.746 1.00 52.97 177 LYS A O 1
ATOM 1452 N N . LYS A 1 178 ? -6.944 -11.682 42.297 1.00 49.78 178 LYS A N 1
ATOM 1453 C CA . LYS A 1 178 ? -7.173 -13.055 42.766 1.00 49.78 178 LYS A CA 1
ATOM 1454 C C . LYS A 1 178 ? -6.780 -13.108 44.256 1.00 49.78 178 LYS A C 1
ATOM 1456 O O . LYS A 1 178 ? -5.663 -12.685 44.565 1.00 49.78 178 LYS A O 1
ATOM 1461 N N . PRO A 1 179 ? -7.639 -13.582 45.179 1.00 47.44 179 PRO A N 1
ATOM 1462 C CA . PRO A 1 179 ? -7.298 -13.607 46.597 1.00 47.44 179 PRO A CA 1
ATOM 1463 C C . PRO A 1 179 ? -6.001 -14.393 46.799 1.00 47.44 179 PRO A C 1
ATOM 1465 O O . PRO A 1 179 ? -5.908 -15.544 46.367 1.00 47.44 179 PRO A O 1
ATOM 1468 N N . LEU A 1 180 ? -5.003 -13.786 47.450 1.00 53.62 180 LEU A N 1
ATOM 1469 C CA . LEU A 1 180 ? -3.696 -14.412 47.699 1.00 53.62 180 LEU A CA 1
ATOM 1470 C C . LEU A 1 180 ? -3.827 -15.737 48.477 1.00 53.62 180 LEU A C 1
ATOM 1472 O O . LEU A 1 180 ? -2.966 -16.605 48.387 1.00 53.62 180 LEU A O 1
ATOM 1476 N N . SER A 1 181 ? -4.943 -15.933 49.185 1.00 50.00 181 SER A N 1
ATOM 1477 C CA . SER A 1 181 ? -5.287 -17.178 49.878 1.00 50.00 181 SER A CA 1
ATOM 1478 C C . SER A 1 181 ? -5.527 -18.375 48.945 1.00 50.00 181 SER A C 1
ATOM 1480 O O . SER A 1 181 ? -5.410 -19.515 49.391 1.00 50.00 181 SER A O 1
ATOM 1482 N N . PHE A 1 182 ? -5.790 -18.150 47.652 1.00 46.38 182 PHE A N 1
ATOM 1483 C CA . PHE A 1 182 ? -5.805 -19.202 46.626 1.00 46.38 182 PHE A CA 1
ATOM 1484 C C . PHE A 1 182 ? -4.435 -19.446 45.985 1.00 46.38 182 PHE A C 1
ATOM 1486 O O . PHE A 1 182 ? -4.276 -20.399 45.226 1.00 46.38 182 PHE A O 1
ATOM 1493 N N . GLN A 1 183 ? -3.426 -18.645 46.324 1.00 50.09 183 GLN A N 1
ATOM 1494 C CA . GLN A 1 183 ? -2.034 -18.866 45.950 1.00 50.09 183 GLN A CA 1
ATOM 1495 C C . GLN A 1 183 ? -1.317 -19.685 47.034 1.00 50.09 183 GLN A C 1
ATOM 1497 O O . GLN A 1 183 ? -0.195 -19.385 47.428 1.00 50.09 183 GLN A O 1
ATOM 1502 N N . ARG A 1 184 ? -1.955 -20.759 47.523 1.00 47.34 184 ARG A N 1
ATOM 1503 C CA . ARG A 1 184 ? -1.186 -21.841 48.141 1.00 47.34 184 ARG A CA 1
ATOM 1504 C C . ARG A 1 184 ? -0.370 -22.477 47.028 1.00 47.34 184 ARG A C 1
ATOM 1506 O O . ARG A 1 184 ? -0.921 -23.146 46.155 1.00 47.34 184 ARG A O 1
ATOM 1513 N N . SER A 1 185 ? 0.934 -22.248 47.061 1.00 48.22 185 SER A N 1
ATOM 1514 C CA . SER A 1 185 ? 1.918 -23.081 46.387 1.00 48.22 185 SER A CA 1
ATOM 1515 C C . SER A 1 185 ? 1.625 -24.537 46.750 1.00 48.22 185 SER A C 1
ATOM 1517 O O . SER A 1 185 ? 1.871 -24.985 47.868 1.00 48.22 185 SER A O 1
ATOM 1519 N N . GLY A 1 186 ? 1.015 -25.270 45.815 1.00 56.66 186 GLY A N 1
ATOM 1520 C CA . GLY A 1 186 ? 0.948 -26.720 45.912 1.00 56.66 186 GLY A CA 1
ATOM 1521 C C . GLY A 1 186 ? 2.376 -27.271 46.017 1.00 56.66 186 GLY A C 1
ATOM 1522 O O . GLY A 1 186 ? 3.291 -26.654 45.462 1.00 56.66 186 GLY A O 1
ATOM 1523 N N . PRO A 1 187 ? 2.592 -28.396 46.720 1.00 49.69 187 PRO A N 1
ATOM 1524 C CA . PRO A 1 187 ? 3.914 -28.995 46.824 1.00 49.69 187 PRO A CA 1
ATOM 1525 C C . PRO A 1 187 ? 4.475 -29.199 45.417 1.00 49.69 187 PRO A C 1
ATOM 1527 O O . PRO A 1 187 ? 3.847 -29.865 44.591 1.00 49.69 187 PRO A O 1
ATOM 1530 N N . SER A 1 188 ? 5.623 -28.581 45.137 1.00 53.06 188 SER A N 1
ATOM 1531 C CA . SER A 1 188 ? 6.322 -28.700 43.862 1.00 53.06 188 SER A CA 1
ATOM 1532 C C . SER A 1 188 ? 6.529 -30.174 43.535 1.00 53.06 188 SER A C 1
ATOM 1534 O O . SER A 1 188 ? 7.352 -30.857 44.141 1.00 53.06 188 SER A O 1
ATOM 1536 N N . ARG A 1 189 ? 5.750 -30.671 42.573 1.00 54.22 189 ARG A N 1
ATOM 1537 C CA . ARG A 1 189 ? 5.909 -31.998 41.990 1.00 54.22 189 ARG A CA 1
ATOM 1538 C C . ARG A 1 189 ? 7.272 -32.029 41.303 1.00 54.22 189 ARG A C 1
ATOM 1540 O O . ARG A 1 189 ? 7.492 -31.282 40.352 1.00 54.22 189 ARG A O 1
ATOM 1547 N N . THR A 1 190 ? 8.171 -32.864 41.816 1.00 57.44 190 THR A N 1
ATOM 1548 C CA . THR A 1 190 ? 9.497 -33.160 41.263 1.00 57.44 190 THR A CA 1
ATOM 1549 C C . THR A 1 190 ? 9.413 -33.315 39.744 1.00 57.44 190 THR A C 1
ATOM 1551 O O . THR A 1 190 ? 8.750 -34.226 39.246 1.00 57.44 190 THR A O 1
ATOM 1554 N N . GLN A 1 191 ? 10.038 -32.392 39.008 1.00 53.09 191 GLN A N 1
ATOM 1555 C CA . GLN A 1 191 ? 10.143 -32.478 37.556 1.00 53.09 191 GLN A CA 1
ATOM 1556 C C . GLN A 1 191 ? 11.131 -33.585 37.188 1.00 53.09 191 GLN A C 1
ATOM 1558 O O . GLN A 1 191 ? 12.283 -33.577 37.618 1.00 53.09 191 GLN A O 1
ATOM 1563 N N . VAL A 1 192 ? 10.662 -34.528 36.375 1.00 61.38 192 VAL A N 1
ATOM 1564 C CA . VAL A 1 192 ? 11.518 -35.436 35.608 1.00 61.38 192 VAL A CA 1
ATOM 1565 C C . VAL A 1 192 ? 12.176 -34.611 34.490 1.00 61.38 192 VAL A C 1
ATOM 1567 O O . VAL A 1 192 ? 11.469 -33.828 33.849 1.00 61.38 192 VAL A O 1
ATOM 1570 N N . PRO A 1 193 ? 13.491 -34.747 34.237 1.00 54.03 193 PRO A N 1
ATOM 1571 C CA . PRO A 1 193 ? 14.171 -33.998 33.185 1.00 54.03 193 PRO A CA 1
ATOM 1572 C C . PRO A 1 193 ? 13.587 -34.322 31.805 1.00 54.03 193 PRO A C 1
ATOM 1574 O O . PRO A 1 193 ? 13.572 -35.480 31.386 1.00 54.03 193 PRO A O 1
ATOM 1577 N N . LEU A 1 194 ? 13.113 -33.294 31.096 1.00 59.03 194 LEU A N 1
ATOM 1578 C CA . LEU A 1 194 ? 12.756 -33.394 29.681 1.00 59.03 194 LEU A CA 1
ATOM 1579 C C . LEU A 1 194 ? 14.038 -33.393 28.823 1.00 59.03 194 LEU A C 1
ATOM 1581 O O . LEU A 1 194 ? 14.926 -32.575 29.080 1.00 59.03 194 LEU A O 1
ATOM 1585 N N . PRO A 1 195 ? 14.142 -34.246 27.787 1.00 55.44 195 PRO A N 1
ATOM 1586 C CA . PRO A 1 195 ? 15.274 -34.222 26.873 1.00 55.44 195 PRO A CA 1
ATOM 1587 C C . PRO A 1 195 ? 15.259 -32.948 26.022 1.00 55.44 195 PRO A C 1
ATOM 1589 O O . PRO A 1 195 ? 14.226 -32.540 25.487 1.00 55.44 195 PRO A O 1
ATOM 1592 N N . ALA A 1 196 ? 16.431 -32.327 25.906 1.00 46.16 196 ALA A N 1
ATOM 1593 C CA . ALA A 1 196 ? 16.662 -31.112 25.145 1.00 46.16 196 ALA A CA 1
ATOM 1594 C C . ALA A 1 196 ? 16.346 -31.315 23.655 1.00 46.16 196 ALA A C 1
ATOM 1596 O O . ALA A 1 196 ? 16.940 -32.156 22.982 1.00 46.16 196 ALA A O 1
ATOM 1597 N N . CYS A 1 197 ? 15.421 -30.509 23.135 1.00 50.66 197 CYS A N 1
ATOM 1598 C CA . CYS A 1 197 ? 15.150 -30.420 21.709 1.00 50.66 197 CYS A CA 1
ATOM 1599 C C . CYS A 1 197 ? 16.141 -29.423 21.089 1.00 50.66 197 CYS A C 1
ATOM 1601 O O . CYS A 1 197 ? 16.143 -28.237 21.429 1.00 50.66 197 CYS A O 1
ATOM 1603 N N . HIS A 1 198 ? 17.026 -29.918 20.224 1.00 51.91 198 HIS A N 1
ATOM 1604 C CA . HIS A 1 198 ? 18.026 -29.113 19.534 1.00 51.91 198 HIS A CA 1
ATOM 1605 C C . HIS A 1 198 ? 17.364 -28.094 18.599 1.00 51.91 198 HIS A C 1
ATOM 1607 O O . HIS A 1 198 ? 16.581 -28.428 17.712 1.00 51.91 198 HIS A O 1
ATOM 1613 N N . ARG A 1 199 ? 17.721 -26.826 18.807 1.00 48.91 199 ARG A N 1
ATO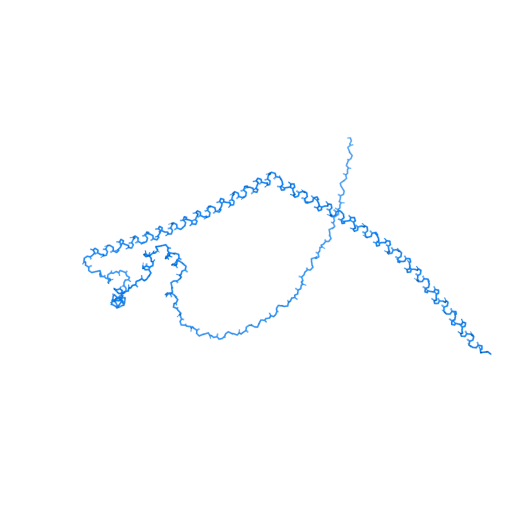M 1614 C CA . ARG A 1 199 ? 17.337 -25.680 17.984 1.00 48.91 199 ARG A CA 1
ATOM 1615 C C . ARG A 1 199 ? 18.060 -25.770 16.638 1.00 48.91 199 ARG A C 1
ATOM 1617 O O . ARG A 1 199 ? 19.244 -25.461 16.557 1.00 48.91 199 ARG A O 1
ATOM 1624 N N . ALA A 1 200 ? 17.351 -26.204 15.600 1.00 53.22 200 ALA A N 1
ATOM 1625 C CA . ALA A 1 200 ? 17.825 -26.110 14.226 1.00 53.22 200 ALA A CA 1
ATOM 1626 C C . ALA A 1 200 ? 17.758 -24.652 13.740 1.00 53.22 200 ALA A C 1
ATOM 1628 O O . ALA A 1 200 ? 16.757 -23.956 13.915 1.00 53.22 200 ALA A O 1
ATOM 1629 N N . THR A 1 201 ? 18.864 -24.204 13.155 1.00 59.00 201 THR A N 1
ATOM 1630 C CA . THR A 1 201 ? 19.071 -22.924 12.473 1.00 59.00 201 THR A CA 1
ATOM 1631 C C . THR A 1 201 ? 18.040 -22.721 11.353 1.00 59.00 201 THR A C 1
ATOM 1633 O O . THR A 1 201 ? 17.909 -23.612 10.512 1.00 59.00 201 THR A O 1
ATOM 1636 N N . PRO A 1 202 ? 17.337 -21.576 11.255 1.00 55.00 202 PRO A N 1
ATOM 1637 C CA . PRO A 1 202 ? 16.567 -21.273 10.059 1.00 55.00 202 PRO A CA 1
ATOM 1638 C C . PRO A 1 202 ? 17.525 -20.816 8.954 1.00 55.00 202 PRO A C 1
ATOM 1640 O O . PRO A 1 202 ? 18.101 -19.730 9.014 1.00 55.00 202 PRO A O 1
ATOM 1643 N N . SER A 1 203 ? 17.715 -21.685 7.962 1.00 55.41 203 SER A N 1
ATOM 1644 C CA . SER A 1 203 ? 18.353 -21.359 6.690 1.00 55.41 203 SER A CA 1
ATOM 1645 C C . SER A 1 203 ? 17.380 -20.537 5.846 1.00 55.41 203 SER A C 1
ATOM 1647 O O . SER A 1 203 ? 16.254 -20.948 5.574 1.00 55.41 203 SER A O 1
ATOM 1649 N N . SER A 1 204 ? 17.822 -19.346 5.470 1.00 59.22 204 SER A N 1
ATOM 1650 C CA . SER A 1 204 ? 17.177 -18.443 4.527 1.00 59.22 204 SER A CA 1
ATOM 1651 C C . SER A 1 204 ? 17.299 -18.969 3.094 1.00 59.22 204 SER A C 1
ATOM 1653 O O . SER A 1 204 ? 18.411 -19.075 2.578 1.00 59.22 204 SER A O 1
ATOM 1655 N N . ALA A 1 205 ? 16.166 -19.213 2.435 1.00 52.16 205 ALA A N 1
ATOM 1656 C CA . ALA A 1 205 ? 16.075 -19.382 0.987 1.00 52.16 205 ALA A CA 1
ATOM 1657 C C . ALA A 1 205 ? 15.026 -18.401 0.425 1.00 52.16 205 ALA A C 1
ATOM 1659 O O . ALA A 1 205 ? 13.892 -18.404 0.908 1.00 52.16 205 ALA A O 1
ATOM 1660 N N . PRO A 1 206 ? 15.360 -17.565 -0.575 1.00 57.09 206 PRO A N 1
ATOM 1661 C CA . PRO A 1 206 ? 14.382 -16.768 -1.294 1.00 57.09 206 PRO A CA 1
ATOM 1662 C C . PRO A 1 206 ? 13.874 -17.574 -2.494 1.00 57.09 206 PRO A C 1
ATOM 1664 O O . PRO A 1 206 ? 14.625 -17.867 -3.422 1.00 57.09 206 PRO A O 1
ATOM 1667 N N . VAL A 1 207 ? 12.591 -17.932 -2.494 1.00 53.72 207 VAL A N 1
ATOM 1668 C CA . VAL A 1 207 ? 11.915 -18.482 -3.674 1.00 53.72 207 VAL A CA 1
ATOM 1669 C C . VAL A 1 207 ? 10.576 -17.784 -3.823 1.00 53.72 207 VAL A C 1
ATOM 1671 O O . VAL A 1 207 ? 9.669 -18.040 -3.042 1.00 53.72 207 VAL A O 1
ATOM 1674 N N . SER A 1 208 ? 10.476 -16.931 -4.843 1.00 52.50 208 SER A N 1
ATOM 1675 C CA . SER A 1 208 ? 9.442 -17.038 -5.882 1.00 52.50 208 SER A CA 1
ATOM 1676 C C . SER A 1 208 ? 9.519 -15.834 -6.828 1.00 52.50 208 SER A C 1
ATOM 1678 O O . SER A 1 208 ? 9.108 -14.732 -6.470 1.00 52.50 208 SER A O 1
ATOM 1680 N N . ASN A 1 209 ? 10.011 -16.062 -8.048 1.00 56.12 209 ASN A N 1
ATOM 1681 C CA . ASN A 1 209 ? 9.695 -15.217 -9.200 1.00 56.12 209 ASN A CA 1
ATOM 1682 C C . ASN A 1 209 ? 8.261 -15.544 -9.655 1.00 56.12 209 ASN A C 1
ATOM 1684 O O . ASN A 1 209 ? 7.988 -16.722 -9.901 1.00 56.12 209 ASN A O 1
ATOM 1688 N N . PRO A 1 210 ? 7.357 -14.567 -9.828 1.00 59.94 210 PRO A N 1
ATOM 1689 C CA . PRO A 1 210 ? 6.117 -14.795 -10.550 1.00 59.94 210 PRO A CA 1
ATOM 1690 C C . PRO A 1 210 ? 6.381 -14.677 -12.059 1.00 59.94 210 PRO A C 1
ATOM 1692 O O . PRO A 1 210 ? 6.686 -13.603 -12.576 1.00 59.94 210 PRO A O 1
ATOM 1695 N N . MET A 1 211 ? 6.271 -15.800 -12.772 1.00 64.88 211 MET A N 1
ATOM 1696 C CA . MET A 1 211 ? 6.084 -15.806 -14.224 1.00 64.88 211 MET A CA 1
ATOM 1697 C C . MET A 1 211 ? 4.714 -15.191 -14.532 1.00 64.88 211 MET A C 1
ATOM 1699 O O . MET A 1 211 ? 3.685 -15.763 -14.177 1.00 64.88 211 MET A O 1
ATOM 1703 N N . PHE A 1 212 ? 4.698 -14.039 -15.197 1.00 61.00 212 PHE A N 1
ATOM 1704 C CA . PHE A 1 212 ? 3.497 -13.556 -15.872 1.00 61.00 212 PHE A CA 1
ATOM 1705 C C . PHE A 1 212 ? 3.305 -14.333 -17.186 1.00 61.00 212 PHE A C 1
ATOM 1707 O O . PHE A 1 212 ? 4.279 -14.500 -17.926 1.00 61.00 212 PHE A O 1
ATOM 1714 N N . PRO A 1 213 ? 2.087 -14.801 -17.508 1.00 71.44 213 PRO A N 1
ATOM 1715 C CA . PRO A 1 213 ? 1.780 -15.323 -18.834 1.00 71.44 213 PRO A CA 1
ATOM 1716 C C . PRO A 1 213 ? 1.654 -14.180 -19.863 1.00 71.44 213 PRO A C 1
ATOM 1718 O O . PRO A 1 213 ? 1.245 -13.073 -19.499 1.00 71.44 213 PRO A O 1
ATOM 1721 N N . PRO A 1 214 ? 1.977 -14.425 -21.146 1.00 63.19 214 PRO A N 1
ATOM 1722 C CA . PRO A 1 214 ? 1.760 -13.459 -22.215 1.00 63.19 214 PRO A CA 1
ATOM 1723 C C . PRO A 1 214 ? 0.260 -13.325 -22.502 1.00 63.19 214 PRO A C 1
ATOM 1725 O O . PRO A 1 214 ? -0.454 -14.316 -22.656 1.00 63.19 214 PRO A O 1
ATOM 1728 N N . ALA A 1 215 ? -0.222 -12.086 -22.553 1.00 64.56 215 ALA A N 1
ATOM 1729 C CA . ALA A 1 215 ? -1.575 -11.775 -22.981 1.00 64.56 215 ALA A CA 1
ATOM 1730 C C . ALA A 1 215 ? -1.640 -11.789 -24.516 1.00 64.56 215 ALA A C 1
ATOM 1732 O O . ALA A 1 215 ? -1.307 -10.798 -25.163 1.00 64.56 215 ALA A O 1
ATOM 1733 N N . ASP A 1 216 ? -2.089 -12.903 -25.089 1.00 60.78 216 ASP A N 1
ATOM 1734 C CA . ASP A 1 216 ? -2.579 -12.939 -26.466 1.00 60.78 216 ASP A CA 1
ATOM 1735 C C . ASP A 1 216 ? -3.986 -12.327 -26.500 1.00 60.78 216 ASP A C 1
ATOM 1737 O O . ASP A 1 216 ? -4.985 -12.973 -26.184 1.00 60.78 216 ASP A O 1
ATOM 1741 N N . ALA A 1 217 ? -4.065 -11.047 -26.863 1.00 58.84 217 ALA A N 1
ATOM 1742 C CA . ALA A 1 217 ? -5.319 -10.381 -27.189 1.00 58.84 217 ALA A CA 1
ATOM 1743 C C . ALA A 1 217 ? -5.511 -10.386 -28.712 1.00 58.84 217 ALA A C 1
ATOM 1745 O O . ALA A 1 217 ? -5.018 -9.516 -29.430 1.00 58.84 217 ALA A O 1
ATOM 1746 N N . SER A 1 218 ? -6.253 -11.374 -29.212 1.00 57.03 218 SER A N 1
ATOM 1747 C CA . SER A 1 218 ? -6.821 -11.352 -30.557 1.00 57.03 218 SER A CA 1
ATOM 1748 C C . SER A 1 218 ? -7.887 -10.254 -30.642 1.00 57.03 218 SER A C 1
ATOM 1750 O O . SER A 1 218 ? -9.011 -10.423 -30.169 1.00 57.03 218 SER A O 1
ATOM 1752 N N . VAL A 1 219 ? -7.531 -9.123 -31.246 1.00 64.19 219 VAL A N 1
ATOM 1753 C CA . VAL A 1 219 ? -8.474 -8.067 -31.629 1.00 64.19 219 VAL A CA 1
ATOM 1754 C C . VAL A 1 219 ? -9.237 -8.530 -32.871 1.00 64.19 219 VAL A C 1
ATOM 1756 O O . VAL A 1 219 ? -8.734 -8.467 -33.991 1.00 64.19 219 VAL A O 1
ATOM 1759 N N . THR A 1 220 ? -10.463 -9.012 -32.684 1.00 61.72 220 THR A N 1
ATOM 1760 C CA . THR A 1 220 ? -11.434 -9.170 -33.773 1.00 61.72 220 THR A CA 1
ATOM 1761 C C . THR A 1 220 ? -12.106 -7.826 -34.049 1.00 61.72 220 THR A C 1
ATOM 1763 O O . THR A 1 220 ? -12.847 -7.312 -33.212 1.00 61.72 220 THR A O 1
ATOM 1766 N N . ASN A 1 221 ? -11.833 -7.265 -35.228 1.00 58.97 221 ASN A N 1
ATOM 1767 C CA . ASN A 1 221 ? -12.511 -6.096 -35.793 1.00 58.97 221 ASN A CA 1
ATOM 1768 C C . ASN A 1 221 ? -14.020 -6.356 -35.976 1.00 58.97 221 ASN A C 1
ATOM 1770 O O . ASN A 1 221 ? -14.373 -7.372 -36.578 1.00 58.97 221 ASN A O 1
ATOM 1774 N N . PRO A 1 222 ? -14.919 -5.438 -35.575 1.00 65.25 222 PRO A N 1
ATOM 1775 C CA . PRO A 1 222 ? -16.297 -5.472 -36.029 1.00 65.25 222 PRO A CA 1
ATOM 1776 C C . PRO A 1 222 ? -16.416 -4.867 -37.434 1.00 65.25 222 PRO A C 1
ATOM 1778 O O . PRO A 1 222 ? -16.045 -3.726 -37.704 1.00 65.25 222 PRO A O 1
ATOM 1781 N N . GLN A 1 223 ? -16.949 -5.696 -38.322 1.00 65.38 223 GLN A N 1
ATOM 1782 C CA . GLN A 1 223 ? -17.315 -5.428 -39.703 1.00 65.38 223 GLN A CA 1
ATOM 1783 C C . GLN A 1 223 ? -18.441 -4.381 -39.763 1.00 65.38 223 GLN A C 1
ATOM 1785 O O . GLN A 1 223 ? -19.548 -4.610 -39.274 1.00 65.38 223 GLN A O 1
ATOM 1790 N N . SER A 1 224 ? -18.161 -3.224 -40.363 1.00 67.00 224 SER A N 1
ATOM 1791 C CA . SER A 1 224 ? -19.159 -2.202 -40.669 1.00 67.00 224 SER A CA 1
ATOM 1792 C C . SER A 1 224 ? -20.077 -2.679 -41.799 1.00 67.00 224 SER A C 1
ATOM 1794 O O . SER A 1 224 ? -19.624 -3.109 -42.858 1.00 67.00 224 SER A O 1
ATOM 1796 N N . SER A 1 225 ? -21.387 -2.614 -41.562 1.00 66.19 225 SER A N 1
ATOM 1797 C CA . SER A 1 225 ? -22.407 -2.797 -42.601 1.00 66.19 225 SER A CA 1
ATOM 1798 C C . SER A 1 225 ? -22.748 -1.441 -43.235 1.00 66.19 225 SER A C 1
ATOM 1800 O O . SER A 1 225 ? -22.774 -0.442 -42.512 1.00 66.19 225 SER A O 1
ATOM 1802 N N . PRO A 1 226 ? -23.023 -1.372 -44.548 1.00 66.38 226 PRO A N 1
ATOM 1803 C CA . PRO A 1 226 ? -23.459 -0.142 -45.195 1.00 66.38 226 PRO A CA 1
ATOM 1804 C C . PRO A 1 226 ? -24.967 0.065 -44.991 1.00 66.38 226 PRO A C 1
ATOM 1806 O O . PRO A 1 226 ? -25.755 -0.861 -45.182 1.00 66.38 226 PRO A O 1
ATOM 1809 N N . LEU A 1 227 ? -25.365 1.283 -44.610 1.00 64.38 227 LEU A N 1
ATOM 1810 C CA . LEU A 1 227 ? -26.759 1.717 -44.701 1.00 64.38 227 LEU A CA 1
ATOM 1811 C C . LEU A 1 227 ? -27.105 2.002 -46.170 1.00 64.38 227 LEU A C 1
ATOM 1813 O O . LEU A 1 227 ? -26.369 2.720 -46.849 1.00 64.38 227 LEU A O 1
ATOM 1817 N N . GLN A 1 228 ? -28.216 1.410 -46.615 1.00 69.69 228 GLN A N 1
ATOM 1818 C CA . GLN A 1 228 ? -28.991 1.826 -47.787 1.00 69.69 228 GLN A CA 1
ATOM 1819 C C . GLN A 1 228 ? -29.758 3.117 -47.503 1.00 69.69 228 GLN A C 1
ATOM 1821 O O . GLN A 1 228 ? -30.139 3.322 -46.326 1.00 69.69 228 GLN A O 1
#

Organism: Tanacetum cinerariifolium (NCBI:txid118510)

Sequence (228 aa):
MDVELLDLHDRCYARQVVVDNDVNMRSRELLEVIKKLRGEFNVIRNMERAREEECEGLRVKCEAAMTEFEKNLVVVALREKIFVLSTEVKEHKLNLERMMLESQKLVSSAILYERCRAYEKVTDMKDPFDLSKVKGYRSSYKKDYTQANNDFATATFPWLDEFVADPLAPTKVLLLKKPLSFQRSGPSRTQVPLPACHRATPSSAPVSNPMFPPADASVTNPQSSPLQ

Foldseek 3Di:
DDPVVVVVVVVVVVVVVVVVVVVVVVVVVVVVVVVVVVVVVVVVVVVVVVVVVVVVVVVVVVVVVVVVVCVPVVVVVVVVVVVVVVVVVVVVVVVVVVVVVVVLVVVVVVVVVVVVVVVVVVVPDPDPDDLVPDPPDDPVVVVVCVVCVVVVVVDDDVLVVVCVVPVPVCVVVVVVDDPCVVVPPDPPDDDDDDDDDDDDDDDDDDDDDDDDDDDPDDDDDDDDDDDD

pLDDT: mean 80.57, std 18.47, range [46.16, 98.69]